Protein AF-A0A0L0FRA4-F1 (afdb_monomer)

Mean predicted aligned error: 8.02 Å

Foldseek 3Di:
DDDDDDDDDDPQAPCVLADPVLLCQFVDPDAWAWDKDKDFAQKWKDQQLFKIKGWHDDPPPPDDDDGRIKIKTFGTGPSTAIDMDGNVCPVVCSLVAHLPCVDCHSCPVPNHPVSVVVFADWDKDKDKFAADDQQFFAKWWAQHSGGIITIHDHRVHITIMIMTGGVRGRIDMDGDPCGRSSVVDDPDDDPPPPPPDDDD

Solvent-accessible surface area (backbone atoms only — not comparable to full-atom values): 11314 Å² total; per-residue (Å²): 133,90,79,83,72,81,77,83,80,67,86,62,45,59,59,78,82,44,52,73,70,54,46,52,38,36,66,39,94,64,84,69,57,77,47,66,41,82,42,40,51,56,23,29,37,28,49,14,56,54,30,40,40,30,37,45,76,60,88,89,57,83,85,60,97,67,81,56,58,37,39,40,30,37,34,36,22,86,74,47,33,75,41,77,50,46,48,91,47,43,65,60,51,44,73,68,22,32,11,27,82,94,36,80,56,16,46,36,56,69,65,26,61,73,45,52,72,74,45,65,59,68,29,74,49,78,45,81,43,71,26,64,32,85,57,32,27,44,31,24,45,35,37,49,73,51,38,35,37,30,39,22,23,34,55,95,40,66,43,34,37,34,42,21,24,47,75,48,54,44,68,47,76,49,73,37,92,55,34,58,57,61,63,73,50,70,83,90,73,77,84,79,76,79,80,75,79,80,78,130

InterPro domains:
  IPR048422 NOA1/YqeH-like, C-terminal domain [PF21516] (72-177)
  IPR052807 Mitochondrial translation and respiration regulator [PTHR46406] (2-191)

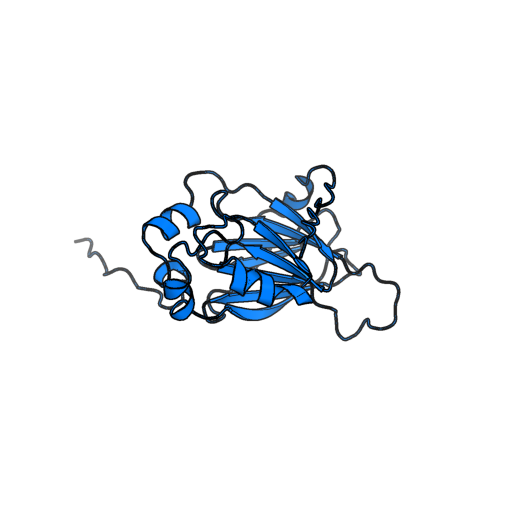Structure (mmCIF, N/CA/C/O backbone):
data_AF-A0A0L0FRA4-F1
#
_entry.id   AF-A0A0L0FRA4-F1
#
loop_
_atom_site.group_PDB
_atom_site.id
_atom_site.type_symbol
_atom_site.label_atom_id
_atom_site.label_alt_id
_atom_site.label_comp_id
_atom_site.label_asym_id
_atom_site.label_entity_id
_atom_site.label_seq_id
_atom_site.pdbx_PDB_ins_code
_atom_site.Cartn_x
_atom_site.Cartn_y
_atom_site.Cartn_z
_atom_site.occupancy
_atom_site.B_iso_or_equiv
_atom_site.auth_seq_id
_atom_site.auth_comp_id
_atom_site.auth_asym_id
_atom_site.auth_atom_id
_atom_site.pdbx_PDB_model_num
ATOM 1 N N . MET A 1 1 ? -31.161 -33.699 3.811 1.00 43.31 1 MET A N 1
ATOM 2 C CA . MET A 1 1 ? -30.991 -32.595 4.777 1.00 43.31 1 MET A CA 1
ATOM 3 C C . MET A 1 1 ? -29.681 -31.911 4.438 1.00 43.31 1 MET A C 1
ATOM 5 O O . MET A 1 1 ? -28.663 -32.591 4.415 1.00 43.31 1 MET A O 1
ATOM 9 N N . ILE A 1 2 ? -29.717 -30.633 4.062 1.00 58.66 2 ILE A N 1
ATOM 10 C CA . ILE A 1 2 ? -28.506 -29.820 3.903 1.00 58.66 2 ILE A CA 1
ATOM 11 C C . ILE A 1 2 ? -28.155 -29.350 5.310 1.00 58.66 2 ILE A C 1
ATOM 13 O O . ILE A 1 2 ? -28.945 -28.645 5.933 1.00 58.66 2 ILE A O 1
ATOM 17 N N . PHE A 1 3 ? -27.032 -29.828 5.834 1.00 52.28 3 PHE A N 1
ATOM 18 C CA . PHE A 1 3 ? -26.511 -29.387 7.118 1.00 52.28 3 PHE A CA 1
ATOM 19 C C . PHE A 1 3 ? -25.642 -28.157 6.877 1.00 52.28 3 PHE A C 1
ATOM 21 O O . PHE A 1 3 ? -24.665 -28.228 6.133 1.00 52.28 3 PHE A O 1
ATOM 28 N N . ASP A 1 4 ? -26.029 -27.039 7.482 1.00 49.62 4 ASP A N 1
ATOM 29 C CA . ASP A 1 4 ? -25.207 -25.837 7.532 1.00 49.62 4 ASP A CA 1
ATOM 30 C C . ASP A 1 4 ? -24.028 -26.104 8.477 1.00 49.62 4 ASP A C 1
ATOM 32 O O . ASP A 1 4 ? -24.214 -26.381 9.665 1.00 49.62 4 ASP A O 1
ATOM 36 N N . THR A 1 5 ? -22.808 -26.116 7.946 1.00 61.91 5 THR A N 1
ATOM 37 C CA . THR A 1 5 ? -21.607 -26.190 8.782 1.00 61.91 5 THR A CA 1
ATOM 38 C C . THR A 1 5 ? -21.359 -24.812 9.387 1.00 61.91 5 THR A C 1
ATOM 40 O O . THR A 1 5 ? -21.255 -23.857 8.613 1.00 61.91 5 THR A O 1
ATOM 43 N N . PRO A 1 6 ? -21.189 -24.685 10.718 1.00 55.78 6 PRO A N 1
ATOM 44 C CA . PRO A 1 6 ? -20.779 -23.427 11.330 1.00 55.78 6 PRO A CA 1
ATOM 45 C C . PRO A 1 6 ? -19.561 -22.869 10.590 1.00 55.78 6 PRO A C 1
ATOM 47 O O . PRO A 1 6 ? -18.572 -23.580 10.393 1.00 55.78 6 PRO A O 1
ATOM 50 N N . GLY A 1 7 ? -19.662 -21.624 10.122 1.00 49.44 7 GLY A N 1
ATOM 51 C CA . GLY A 1 7 ? -18.645 -21.013 9.272 1.00 49.44 7 GLY A CA 1
ATOM 52 C C . GLY A 1 7 ? -17.258 -21.094 9.908 1.00 49.44 7 GLY A C 1
ATOM 53 O O . GLY A 1 7 ? -17.062 -20.684 11.050 1.00 49.44 7 GLY A O 1
ATOM 54 N N . ILE A 1 8 ? -16.284 -21.630 9.168 1.00 57.38 8 ILE A N 1
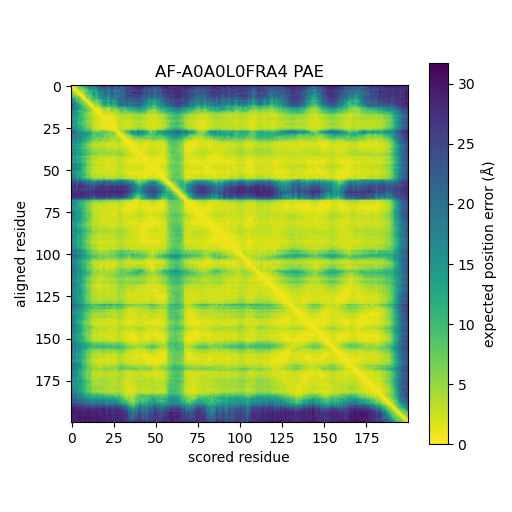ATOM 55 C CA . ILE A 1 8 ? -14.899 -21.738 9.633 1.00 57.38 8 ILE A CA 1
ATOM 56 C C . ILE A 1 8 ? -14.326 -20.325 9.800 1.00 57.38 8 ILE A C 1
ATOM 58 O O . ILE A 1 8 ? -14.055 -19.623 8.823 1.00 57.38 8 ILE A O 1
ATOM 62 N N . PHE A 1 9 ? -14.112 -19.918 11.049 1.00 53.09 9 PHE A N 1
ATOM 63 C CA . PHE A 1 9 ? -13.438 -18.672 11.392 1.00 53.09 9 PHE A CA 1
ATOM 64 C C . PHE A 1 9 ? -11.941 -18.797 11.075 1.00 53.09 9 PHE A C 1
ATOM 66 O O . PHE A 1 9 ? -11.217 -19.539 11.734 1.00 53.09 9 PHE A O 1
ATOM 73 N N . LYS A 1 10 ? -11.448 -18.071 10.064 1.00 56.06 10 LYS A N 1
ATOM 74 C CA . LYS A 1 10 ? -9.999 -17.933 9.844 1.00 56.06 10 LYS A CA 1
ATOM 75 C C . LYS A 1 10 ? -9.451 -16.853 10.768 1.00 56.06 10 LYS A C 1
ATOM 77 O O . LYS A 1 10 ? -9.693 -15.671 10.533 1.00 56.06 10 LYS A O 1
ATOM 82 N N . THR A 1 11 ? -8.699 -17.263 11.782 1.00 53.25 11 THR A N 1
ATOM 83 C CA . THR A 1 11 ? -8.087 -16.395 12.803 1.00 53.25 11 THR A CA 1
ATOM 84 C C . THR A 1 11 ? -7.103 -15.369 12.218 1.00 53.25 11 THR A C 1
ATOM 86 O O . THR A 1 11 ? -6.892 -14.315 12.805 1.00 53.25 11 THR A O 1
ATOM 89 N N . ASP A 1 12 ? -6.570 -15.618 11.016 1.00 55.84 12 ASP A N 1
ATOM 90 C CA . ASP A 1 12 ? -5.558 -14.767 10.366 1.00 55.84 12 ASP A CA 1
ATOM 91 C C . ASP A 1 12 ? -6.127 -13.604 9.535 1.00 55.84 12 ASP A C 1
ATOM 93 O O . ASP A 1 12 ? -5.387 -12.931 8.811 1.00 55.84 12 ASP A O 1
ATOM 97 N N . GLN A 1 13 ? -7.442 -13.370 9.560 1.00 64.62 13 GLN A N 1
ATOM 98 C CA . GLN A 1 13 ? -8.026 -12.272 8.796 1.00 64.62 13 GLN A CA 1
ATOM 99 C C . GLN A 1 13 ? -7.941 -10.952 9.563 1.00 64.62 13 GLN A C 1
ATOM 101 O O . GLN A 1 13 ? -8.499 -10.793 10.645 1.00 64.62 13 GLN A O 1
ATOM 106 N N . LEU A 1 14 ? -7.315 -9.960 8.926 1.00 74.25 14 LEU A N 1
ATOM 107 C CA . LEU A 1 14 ? -7.245 -8.571 9.384 1.00 74.25 14 LEU A CA 1
ATOM 108 C C . LEU A 1 14 ? -8.614 -7.985 9.765 1.00 74.25 14 LEU A C 1
ATOM 110 O O . LEU A 1 14 ? -8.687 -7.115 10.629 1.00 74.25 14 LEU A O 1
ATOM 114 N N . ILE A 1 15 ? -9.679 -8.503 9.148 1.00 76.06 15 ILE A N 1
ATOM 115 C CA . ILE A 1 15 ? -11.073 -8.118 9.368 1.00 76.06 15 ILE A CA 1
ATOM 116 C C . ILE A 1 15 ? -11.502 -8.206 10.839 1.00 76.06 15 ILE A C 1
ATOM 118 O O . ILE A 1 15 ? -12.295 -7.383 11.276 1.00 76.06 15 ILE A O 1
ATOM 122 N N . HIS A 1 16 ? -10.934 -9.133 11.620 1.00 80.81 16 HIS A N 1
ATOM 123 C CA . HIS A 1 16 ? -11.283 -9.312 13.037 1.00 80.81 16 HIS A CA 1
ATOM 124 C C . HIS A 1 16 ? -10.805 -8.163 13.922 1.00 80.81 16 HIS A C 1
ATOM 126 O O . HIS A 1 16 ? -11.331 -7.962 15.010 1.00 80.81 16 HIS A O 1
ATOM 132 N N . ASN A 1 17 ? -9.826 -7.388 13.452 1.00 83.81 17 ASN A N 1
ATOM 133 C CA . ASN A 1 17 ? -9.342 -6.206 14.164 1.00 83.81 17 ASN A CA 1
ATOM 134 C C . ASN A 1 17 ? -10.172 -4.952 13.839 1.00 83.81 17 ASN A C 1
ATOM 136 O O . ASN A 1 17 ? -9.934 -3.890 14.415 1.00 83.81 17 ASN A O 1
ATOM 140 N N . LEU A 1 18 ? -11.112 -5.042 12.892 1.00 88.25 18 LEU A N 1
ATOM 141 C CA . LEU A 1 18 ? -11.873 -3.906 12.383 1.00 88.25 18 LEU A CA 1
ATOM 142 C C . LEU A 1 18 ? -13.274 -3.843 12.990 1.00 88.25 18 LEU A C 1
ATOM 144 O O . LEU A 1 18 ? -13.908 -4.865 13.245 1.00 88.25 18 LEU A O 1
ATOM 148 N N . THR A 1 19 ? -13.788 -2.628 13.196 1.00 90.19 19 THR A N 1
ATOM 149 C CA . THR A 1 19 ? -15.212 -2.462 13.518 1.00 90.19 19 THR A CA 1
ATOM 150 C C . THR A 1 19 ? -16.076 -2.742 12.297 1.00 90.19 19 THR A C 1
ATOM 152 O O . THR A 1 19 ? -15.625 -2.673 11.156 1.00 90.19 19 THR A O 1
ATOM 155 N N . TYR A 1 20 ? -17.366 -2.967 12.526 1.00 88.50 20 TYR A N 1
ATOM 156 C CA . TYR A 1 20 ? -18.341 -3.125 11.452 1.00 88.50 20 TYR A CA 1
ATOM 157 C C . TYR A 1 20 ? -18.329 -1.967 10.432 1.00 88.50 20 TYR A C 1
ATOM 159 O O . TYR A 1 20 ? -18.363 -2.204 9.223 1.00 88.50 20 TYR A O 1
ATOM 167 N N . ASP A 1 21 ? -18.208 -0.720 10.895 1.00 89.00 21 ASP A N 1
ATOM 168 C CA . ASP A 1 21 ? -18.146 0.447 10.008 1.00 89.00 21 ASP A CA 1
ATOM 169 C C . ASP A 1 21 ? -16.830 0.525 9.226 1.00 89.00 21 ASP A C 1
ATOM 171 O O . ASP A 1 21 ? -16.820 0.920 8.060 1.00 89.00 21 ASP A O 1
ATOM 175 N N . GLU A 1 22 ? -15.713 0.112 9.826 1.00 91.19 22 GLU A N 1
ATOM 176 C CA . GLU A 1 22 ? -14.432 0.002 9.123 1.00 91.19 22 GLU A CA 1
ATOM 177 C C . GLU A 1 22 ? -14.476 -1.108 8.066 1.00 91.19 22 GLU A C 1
ATOM 179 O O . GLU A 1 22 ? -14.019 -0.896 6.946 1.00 91.19 22 GLU A O 1
ATOM 184 N N . ILE A 1 23 ? -15.093 -2.253 8.372 1.00 90.25 23 ILE A N 1
ATOM 185 C CA . ILE A 1 23 ? -15.278 -3.364 7.427 1.00 90.25 23 ILE A CA 1
ATOM 186 C C . ILE A 1 23 ? -16.086 -2.912 6.208 1.00 90.25 23 ILE A C 1
ATOM 188 O O . ILE A 1 23 ? -15.700 -3.208 5.077 1.00 90.25 23 ILE A O 1
ATOM 192 N N . LYS A 1 24 ? -17.175 -2.156 6.412 1.00 89.69 24 LYS A N 1
ATOM 193 C CA . LYS A 1 24 ? -17.959 -1.577 5.308 1.00 89.69 24 LYS A CA 1
ATOM 194 C C . LYS A 1 24 ? -17.088 -0.732 4.381 1.00 89.69 24 LYS A C 1
ATOM 196 O O . LYS A 1 24 ? -17.124 -0.931 3.169 1.00 89.69 24 LYS A O 1
ATOM 201 N N . LYS A 1 25 ? -16.270 0.157 4.954 1.00 90.56 25 LYS A N 1
ATOM 202 C CA . LYS A 1 25 ? -15.356 1.019 4.191 1.00 90.56 25 LYS A CA 1
ATOM 203 C C . LYS A 1 25 ? -14.290 0.212 3.465 1.00 90.56 25 LYS A C 1
ATOM 205 O O . LYS A 1 25 ? -13.927 0.544 2.341 1.00 90.56 25 LYS A O 1
ATOM 210 N N . VAL A 1 26 ? -13.777 -0.839 4.097 1.00 90.19 26 VAL A N 1
ATOM 211 C CA . VAL A 1 26 ? -12.678 -1.651 3.572 1.00 90.19 26 VAL A CA 1
ATOM 212 C C . VAL A 1 26 ? -13.121 -2.554 2.422 1.00 90.19 26 VAL A C 1
ATOM 214 O O . VAL A 1 26 ? -12.439 -2.600 1.399 1.00 90.19 26 VAL A O 1
ATOM 217 N N . ASN A 1 27 ? -14.285 -3.193 2.541 1.00 86.25 27 ASN A N 1
ATOM 218 C CA . ASN A 1 27 ? -14.877 -3.965 1.448 1.00 86.25 27 ASN A CA 1
ATOM 219 C C . ASN A 1 27 ? -15.317 -3.050 0.297 1.00 86.25 27 ASN A C 1
ATOM 221 O O . ASN A 1 27 ? -15.182 -3.412 -0.872 1.00 86.25 27 ASN A O 1
ATOM 225 N N . GLY A 1 28 ? -15.783 -1.842 0.632 1.00 76.69 28 GLY A N 1
ATOM 226 C CA . GLY A 1 28 ? -16.320 -0.881 -0.320 1.00 76.69 28 GLY A CA 1
ATOM 227 C C . GLY A 1 28 ? -17.618 -1.366 -0.972 1.00 76.69 28 GLY A C 1
ATOM 228 O O . GLY A 1 28 ? -17.994 -2.534 -0.903 1.00 76.69 28 GLY A O 1
ATOM 229 N N . GLN A 1 29 ? -18.325 -0.448 -1.628 1.00 73.88 29 GLN A N 1
ATOM 230 C CA . GLN A 1 29 ? -19.555 -0.758 -2.380 1.00 73.88 29 GLN A CA 1
ATOM 231 C C . GLN A 1 29 ? -19.381 -0.603 -3.898 1.00 73.88 29 GLN A C 1
ATOM 233 O O . GLN A 1 29 ? -20.320 -0.772 -4.668 1.00 73.88 29 GLN A O 1
ATOM 238 N N . SER A 1 30 ? -18.182 -0.228 -4.345 1.00 77.69 30 SER A N 1
ATOM 239 C CA . SER A 1 30 ? -17.883 0.118 -5.736 1.00 77.69 30 SER A CA 1
ATOM 240 C C . SER A 1 30 ? -16.732 -0.716 -6.280 1.00 77.69 30 SER A C 1
ATOM 242 O O . SER A 1 30 ? -15.865 -1.160 -5.529 1.00 77.69 30 SER A O 1
ATOM 244 N N . ALA A 1 31 ? -16.676 -0.858 -7.605 1.00 81.19 31 ALA A N 1
ATOM 245 C CA . ALA A 1 31 ? -15.558 -1.509 -8.277 1.00 81.19 31 ALA A CA 1
ATOM 246 C C . ALA A 1 31 ? -14.209 -0.882 -7.868 1.00 81.19 31 ALA A C 1
ATOM 248 O O . ALA A 1 31 ? -14.054 0.346 -7.830 1.00 81.19 31 ALA A O 1
ATOM 249 N N . LEU A 1 32 ? -13.221 -1.737 -7.584 1.00 86.12 32 LEU A N 1
ATOM 250 C CA . LEU A 1 32 ? -11.882 -1.305 -7.192 1.00 86.12 32 LEU A CA 1
ATOM 251 C C . LEU A 1 32 ? -11.216 -0.541 -8.337 1.00 86.12 32 LEU A C 1
ATOM 253 O O . LEU A 1 32 ? -11.003 -1.070 -9.428 1.00 86.12 32 LEU A O 1
ATOM 257 N N . ALA A 1 33 ? -10.859 0.713 -8.074 1.00 87.12 33 ALA A N 1
ATOM 258 C CA . ALA A 1 33 ? -10.136 1.529 -9.034 1.00 87.12 33 ALA A CA 1
ATOM 259 C C . ALA A 1 33 ? -8.624 1.427 -8.783 1.00 87.12 33 ALA A C 1
ATOM 261 O O . ALA A 1 33 ? -8.192 1.722 -7.664 1.00 87.12 33 ALA A O 1
ATOM 262 N N . PRO A 1 34 ? -7.819 1.052 -9.795 1.00 93.81 34 PRO A N 1
ATOM 263 C CA . PRO A 1 34 ? -6.370 0.998 -9.653 1.00 93.81 34 PRO A CA 1
ATOM 264 C C . PRO A 1 34 ? -5.812 2.393 -9.371 1.00 93.81 34 PRO A C 1
ATOM 266 O O . PRO A 1 34 ? -6.110 3.351 -10.087 1.00 93.81 34 PRO A O 1
ATOM 269 N N . ARG A 1 35 ? -4.981 2.509 -8.333 1.00 95.12 35 ARG A N 1
ATOM 270 C CA . ARG A 1 35 ? -4.267 3.745 -7.987 1.00 95.12 35 ARG A CA 1
ATOM 271 C C . ARG A 1 35 ? -2.768 3.504 -8.099 1.00 95.12 35 ARG A C 1
ATOM 273 O O . ARG A 1 35 ? -2.187 2.827 -7.255 1.00 95.12 35 ARG A O 1
ATOM 280 N N . THR A 1 36 ? -2.157 4.032 -9.155 1.00 96.69 36 THR A N 1
ATOM 281 C CA . THR A 1 36 ? -0.741 3.802 -9.473 1.00 96.69 36 THR A CA 1
ATOM 282 C C . THR A 1 36 ? 0.155 4.920 -8.950 1.00 96.69 36 THR A C 1
ATOM 284 O O . THR A 1 36 ? -0.071 6.098 -9.227 1.00 96.69 36 THR A O 1
ATOM 287 N N . PHE A 1 37 ? 1.225 4.538 -8.256 1.00 95.88 37 PHE A N 1
ATOM 288 C CA . PHE A 1 37 ? 2.235 5.432 -7.703 1.00 95.88 37 PHE A CA 1
ATOM 289 C C . PHE A 1 37 ? 3.615 5.013 -8.194 1.00 95.88 37 PHE A C 1
ATOM 291 O O . PHE A 1 37 ? 3.958 3.836 -8.143 1.00 95.88 37 PHE A O 1
ATOM 298 N N . LEU A 1 38 ? 4.430 5.972 -8.634 1.00 93.94 38 LEU A N 1
ATOM 299 C CA . LEU A 1 38 ? 5.853 5.730 -8.857 1.00 93.94 38 LEU A CA 1
ATOM 300 C C . LEU A 1 38 ? 6.594 5.960 -7.541 1.00 93.94 38 LEU A C 1
ATOM 302 O O . LEU A 1 38 ? 6.761 7.112 -7.131 1.00 93.94 38 LEU A O 1
ATOM 306 N N . LEU A 1 39 ? 7.039 4.885 -6.902 1.00 92.62 39 LEU A N 1
ATOM 307 C CA . LEU A 1 39 ? 7.820 4.966 -5.674 1.00 92.62 39 LEU A CA 1
ATOM 308 C C . LEU A 1 39 ? 9.298 4.987 -5.986 1.00 92.62 39 LEU A C 1
ATOM 310 O O . LEU A 1 39 ? 9.746 4.313 -6.908 1.00 92.62 39 LEU A O 1
ATOM 314 N N . LYS A 1 40 ? 10.050 5.732 -5.180 1.00 91.31 40 LYS A N 1
ATOM 315 C CA . LYS A 1 40 ? 11.504 5.620 -5.109 1.00 91.31 40 LYS A CA 1
ATOM 316 C C . LYS A 1 40 ? 11.903 4.812 -3.879 1.00 91.31 40 LYS A C 1
ATOM 318 O O . LYS A 1 40 ? 11.160 4.764 -2.902 1.00 91.31 40 LYS A O 1
ATOM 323 N N . THR A 1 41 ? 13.085 4.210 -3.896 1.00 89.50 41 THR A N 1
ATOM 324 C CA . THR A 1 41 ? 13.644 3.575 -2.705 1.00 89.50 41 THR A CA 1
ATOM 325 C C . THR A 1 41 ? 13.736 4.577 -1.561 1.00 89.50 41 THR A C 1
ATOM 327 O O . THR A 1 41 ? 14.137 5.724 -1.765 1.00 89.50 41 THR A O 1
ATOM 330 N N . GLY A 1 42 ? 13.363 4.129 -0.362 1.00 87.56 42 GLY A N 1
ATOM 331 C CA . GLY A 1 42 ? 13.251 4.996 0.810 1.00 87.56 42 GLY A CA 1
ATOM 332 C C . GLY A 1 42 ? 11.955 5.806 0.845 1.00 87.56 42 GLY A C 1
ATOM 333 O O . GLY A 1 42 ? 11.853 6.729 1.648 1.00 87.56 42 GLY A O 1
ATOM 334 N N . GLN A 1 43 ? 10.977 5.476 -0.003 1.00 93.25 43 GLN A N 1
ATOM 335 C CA . GLN A 1 43 ? 9.602 5.961 0.094 1.00 93.25 43 GLN A CA 1
ATOM 336 C C . GLN A 1 43 ? 8.643 4.821 0.422 1.00 93.25 43 GLN A C 1
ATOM 338 O O . GLN A 1 43 ? 8.910 3.644 0.145 1.00 93.25 43 GLN A O 1
ATOM 343 N N . CYS A 1 44 ? 7.497 5.193 0.982 1.00 96.56 44 CYS A N 1
ATOM 344 C CA . CYS A 1 44 ? 6.434 4.276 1.335 1.00 96.56 44 CYS A CA 1
ATOM 345 C C . CYS A 1 44 ? 5.051 4.806 0.952 1.00 96.56 44 CYS A C 1
ATOM 347 O O . CYS A 1 44 ? 4.842 6.008 0.777 1.00 96.56 44 CYS A O 1
ATOM 349 N N . LEU A 1 45 ? 4.108 3.877 0.827 1.00 98.06 45 LEU A N 1
ATOM 350 C CA . LEU A 1 45 ? 2.679 4.131 0.772 1.00 98.06 45 LEU A CA 1
ATOM 351 C C . LEU A 1 45 ? 2.037 3.575 2.030 1.00 98.06 45 LEU A C 1
ATOM 353 O O . LEU A 1 45 ? 2.221 2.406 2.354 1.00 98.06 45 LEU A O 1
ATOM 357 N N . PHE A 1 46 ? 1.222 4.383 2.679 1.00 98.19 46 PHE A N 1
ATOM 358 C CA . PHE A 1 46 ? 0.229 3.905 3.619 1.00 98.19 46 PHE A CA 1
ATOM 359 C C . PHE A 1 46 ? -1.092 3.658 2.895 1.00 98.19 46 PHE A C 1
ATOM 361 O O . PHE A 1 46 ? -1.508 4.491 2.090 1.00 98.19 46 PHE A O 1
ATOM 368 N N . VAL A 1 47 ? -1.745 2.534 3.182 1.00 97.12 47 VAL A N 1
ATOM 369 C CA . VAL A 1 47 ? -3.119 2.217 2.770 1.00 97.12 47 VAL A CA 1
ATOM 370 C C . VAL A 1 47 ? -3.974 2.287 4.031 1.00 97.12 47 VAL A C 1
ATOM 372 O O . VAL A 1 47 ? -4.053 1.328 4.800 1.00 97.12 47 VAL A O 1
ATOM 375 N N . GLY A 1 48 ? -4.511 3.478 4.306 1.00 95.31 48 GLY A N 1
ATOM 376 C CA . GLY A 1 48 ? -4.954 3.852 5.646 1.00 95.31 48 GLY A CA 1
ATOM 377 C C . GLY A 1 48 ? -3.835 3.648 6.677 1.00 95.31 48 GLY A C 1
ATOM 378 O O . GLY A 1 48 ? -2.654 3.604 6.346 1.00 95.31 48 GLY A O 1
ATOM 379 N N . GLY A 1 49 ? -4.205 3.457 7.933 1.00 95.12 49 GLY A N 1
ATOM 380 C CA . GLY A 1 49 ? -3.356 2.860 8.961 1.00 95.12 49 GLY A CA 1
ATOM 381 C C . GLY A 1 49 ? -3.297 1.324 8.904 1.00 95.12 49 GLY A C 1
ATOM 382 O O . GLY A 1 49 ? -2.753 0.715 9.815 1.00 95.12 49 GLY A O 1
ATOM 383 N N . LEU A 1 50 ? -3.850 0.678 7.868 1.00 95.25 50 LEU A N 1
ATOM 384 C CA . LEU A 1 50 ? -3.951 -0.787 7.792 1.00 95.25 50 LEU A CA 1
ATOM 385 C C . LEU A 1 50 ? -2.744 -1.461 7.148 1.00 95.25 50 LEU A C 1
ATOM 387 O O . LEU A 1 50 ? -2.463 -2.620 7.438 1.00 95.25 50 LEU A O 1
ATOM 391 N N . ALA A 1 51 ? -2.044 -0.776 6.248 1.00 97.06 51 ALA A N 1
ATOM 392 C CA . ALA A 1 51 ? -0.844 -1.326 5.640 1.00 97.06 51 ALA A CA 1
ATOM 393 C C . ALA A 1 51 ? 0.172 -0.246 5.289 1.00 97.06 51 ALA A C 1
ATOM 395 O O . ALA A 1 51 ? -0.188 0.870 4.915 1.00 97.06 51 ALA A O 1
ATOM 396 N N . LYS A 1 52 ? 1.452 -0.614 5.352 1.00 98.06 52 LYS A N 1
ATOM 397 C CA . LYS A 1 52 ? 2.579 0.179 4.857 1.00 98.06 52 LYS A CA 1
ATOM 398 C C . LYS A 1 52 ? 3.324 -0.621 3.792 1.00 98.06 52 LYS A C 1
ATOM 400 O O . LYS A 1 52 ? 3.767 -1.731 4.060 1.00 98.06 52 LYS A O 1
ATOM 405 N N . ILE A 1 53 ? 3.479 -0.059 2.600 1.00 98.25 53 ILE A N 1
ATOM 406 C CA . ILE A 1 53 ? 4.178 -0.672 1.467 1.00 98.25 53 ILE A CA 1
ATOM 407 C C . ILE A 1 53 ? 5.416 0.164 1.161 1.00 98.25 53 ILE A C 1
ATOM 409 O O . ILE A 1 53 ? 5.319 1.367 0.942 1.00 98.25 53 ILE A O 1
ATOM 413 N N . GLU A 1 54 ? 6.587 -0.455 1.141 1.00 95.38 54 GLU A N 1
ATOM 414 C CA . GLU A 1 54 ? 7.883 0.214 1.065 1.00 95.38 54 GLU A CA 1
ATOM 415 C C . GLU A 1 54 ? 8.705 -0.344 -0.085 1.00 95.38 54 GLU A C 1
ATOM 417 O O . GLU A 1 54 ? 8.849 -1.559 -0.213 1.00 95.38 54 GLU A O 1
ATOM 422 N N . LEU A 1 55 ? 9.309 0.539 -0.882 1.00 93.00 55 LEU A N 1
ATOM 423 C CA . LEU A 1 55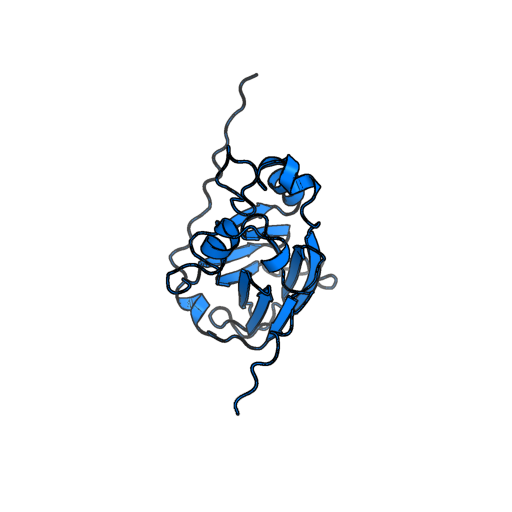 ? 10.336 0.123 -1.831 1.00 93.00 55 LEU A CA 1
ATOM 424 C C . LEU A 1 55 ? 11.696 0.149 -1.126 1.00 93.00 55 LEU A C 1
ATOM 426 O O . LEU A 1 55 ? 12.218 1.212 -0.775 1.00 93.00 55 LEU A O 1
ATOM 430 N N . LEU A 1 56 ? 12.264 -1.031 -0.895 1.00 89.75 56 LEU A N 1
ATOM 431 C CA . LEU A 1 56 ? 13.521 -1.207 -0.176 1.00 89.75 56 LEU A CA 1
ATOM 432 C C . LEU A 1 56 ? 14.713 -1.177 -1.137 1.00 89.75 56 LEU A C 1
ATOM 434 O O . LEU A 1 56 ? 14.603 -1.522 -2.313 1.00 89.75 56 LEU A O 1
ATOM 438 N N . GLN A 1 57 ? 15.873 -0.768 -0.625 1.00 72.44 57 GLN A N 1
ATOM 439 C CA . GLN A 1 57 ? 17.126 -0.831 -1.373 1.00 72.44 57 GLN A CA 1
ATOM 440 C C . GLN A 1 57 ? 17.548 -2.306 -1.508 1.00 72.44 57 GLN A C 1
ATOM 442 O O . GLN A 1 57 ? 17.638 -2.995 -0.487 1.00 72.44 57 GLN A O 1
ATOM 447 N N . PRO A 1 58 ? 17.833 -2.814 -2.719 1.00 62.22 58 PRO A N 1
ATOM 448 C CA . PRO A 1 58 ? 18.451 -4.126 -2.873 1.00 62.22 58 PRO A CA 1
ATOM 449 C C . PRO A 1 58 ? 19.865 -4.106 -2.278 1.00 62.22 58 PRO A C 1
ATOM 451 O O . PRO A 1 58 ? 20.656 -3.221 -2.604 1.00 62.22 58 PRO A O 1
ATOM 454 N N . ALA A 1 59 ? 20.196 -5.085 -1.432 1.00 54.03 59 ALA A N 1
ATOM 455 C CA . ALA A 1 59 ? 21.479 -5.139 -0.722 1.00 54.03 59 ALA A CA 1
ATOM 456 C C . ALA A 1 59 ? 22.710 -5.259 -1.651 1.00 54.03 59 ALA A C 1
ATOM 458 O O . ALA A 1 59 ? 23.799 -4.848 -1.271 1.00 54.03 59 ALA A O 1
ATOM 459 N N . LEU A 1 60 ? 22.538 -5.778 -2.874 1.00 50.34 60 LEU A N 1
ATOM 460 C CA . LEU A 1 60 ? 23.630 -6.105 -3.807 1.00 50.34 60 LEU A CA 1
ATOM 461 C C . LEU A 1 60 ? 23.940 -5.016 -4.856 1.00 50.34 60 LEU A C 1
ATOM 463 O O . LEU A 1 60 ? 24.846 -5.187 -5.662 1.00 50.34 60 LEU A O 1
ATOM 467 N N . LEU A 1 61 ? 23.216 -3.890 -4.867 1.00 51.62 61 LEU A N 1
ATOM 468 C CA . LEU A 1 61 ? 23.332 -2.834 -5.894 1.00 51.62 61 LEU A CA 1
ATOM 469 C C . LEU A 1 61 ? 23.690 -1.467 -5.287 1.00 51.62 61 LEU A C 1
ATOM 471 O O . LEU A 1 61 ? 23.211 -0.421 -5.726 1.00 51.62 61 LEU A O 1
ATOM 475 N N . ALA A 1 62 ? 24.532 -1.462 -4.251 1.00 50.88 62 ALA A N 1
ATOM 476 C CA . ALA A 1 62 ? 24.963 -0.236 -3.576 1.00 50.88 62 ALA A CA 1
ATOM 477 C C . ALA A 1 62 ? 25.837 0.686 -4.455 1.00 50.88 62 ALA A C 1
ATOM 479 O O . ALA A 1 62 ? 25.955 1.868 -4.139 1.00 50.88 62 ALA A O 1
ATOM 480 N N . SER A 1 63 ? 26.410 0.178 -5.557 1.00 50.41 63 SER A N 1
ATOM 481 C CA . SER A 1 63 ? 27.484 0.864 -6.298 1.00 50.41 63 SER A CA 1
ATOM 482 C C . SER A 1 63 ? 27.225 1.126 -7.791 1.00 50.41 63 SER A C 1
ATOM 484 O O . SER A 1 63 ? 28.131 1.553 -8.500 1.00 50.41 63 SER A O 1
ATOM 486 N N . SER A 1 64 ? 26.015 0.911 -8.319 1.00 49.56 64 SER A N 1
ATOM 487 C CA . SER A 1 64 ? 25.746 1.158 -9.745 1.00 49.56 64 SER A CA 1
ATOM 488 C C . SER A 1 64 ? 24.486 1.992 -9.988 1.00 49.56 64 SER A C 1
ATOM 490 O O . SER A 1 64 ? 23.534 1.995 -9.211 1.00 49.56 64 SER A O 1
ATOM 492 N N . LYS A 1 65 ? 24.542 2.762 -11.078 1.00 49.69 65 LYS A N 1
ATOM 493 C CA . LYS A 1 65 ? 23.622 3.781 -11.622 1.00 49.69 65 LYS A CA 1
ATOM 494 C C . LYS A 1 65 ? 22.161 3.320 -11.879 1.00 49.69 65 LYS A C 1
ATOM 496 O O . LYS A 1 65 ? 21.568 3.707 -12.879 1.00 49.69 65 LYS A O 1
ATOM 501 N N . ALA A 1 66 ? 21.537 2.519 -11.019 1.00 48.50 66 ALA A N 1
ATOM 502 C CA . ALA A 1 66 ? 20.166 2.053 -11.234 1.00 48.50 66 ALA A CA 1
ATOM 503 C C . ALA A 1 66 ? 19.119 3.086 -10.754 1.00 48.50 66 ALA A C 1
ATOM 505 O O . ALA A 1 66 ? 19.182 3.531 -9.599 1.00 48.50 66 ALA A O 1
ATOM 506 N N . PRO A 1 67 ? 18.122 3.468 -11.579 1.00 52.34 67 PRO A N 1
ATOM 507 C CA . PRO A 1 67 ? 16.962 4.201 -11.093 1.00 52.34 67 PRO A CA 1
ATOM 508 C C . PRO A 1 67 ? 16.177 3.325 -10.110 1.00 52.34 67 PRO A C 1
ATOM 510 O O . PRO A 1 67 ? 15.665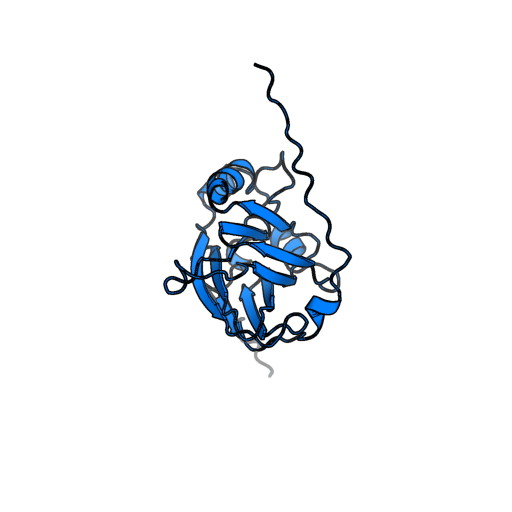 2.260 -10.431 1.00 52.34 67 PRO A O 1
ATOM 513 N N . ARG A 1 68 ? 16.119 3.808 -8.872 1.00 75.25 68 ARG A N 1
ATOM 514 C CA . ARG A 1 68 ? 15.614 3.132 -7.674 1.00 75.25 68 ARG A CA 1
ATOM 515 C C . ARG A 1 68 ? 14.090 3.175 -7.571 1.00 75.25 68 ARG A C 1
ATOM 517 O O . ARG A 1 68 ? 13.577 3.605 -6.542 1.00 75.25 68 ARG A O 1
ATOM 524 N N . THR A 1 69 ? 13.363 2.888 -8.648 1.00 87.81 69 THR A N 1
ATOM 525 C CA . THR A 1 69 ? 11.920 3.160 -8.702 1.00 87.81 69 THR A CA 1
ATOM 526 C C . THR A 1 69 ? 11.095 1.991 -9.189 1.00 87.81 69 THR A C 1
ATOM 528 O O . THR A 1 69 ? 11.525 1.301 -10.095 1.00 87.81 69 THR A O 1
ATOM 531 N N . ALA A 1 70 ? 9.888 1.831 -8.660 1.00 92.56 70 ALA A N 1
ATOM 532 C CA . ALA A 1 70 ? 8.909 0.858 -9.136 1.00 92.56 70 ALA A CA 1
ATOM 533 C C . ALA A 1 70 ? 7.530 1.516 -9.197 1.00 92.56 70 ALA A C 1
ATOM 535 O O . ALA A 1 70 ? 7.232 2.412 -8.396 1.00 92.56 70 ALA A O 1
ATOM 536 N N . TYR A 1 71 ? 6.681 1.078 -10.127 1.00 95.69 71 TYR A N 1
ATOM 537 C CA . TYR A 1 71 ? 5.269 1.434 -10.059 1.00 95.69 71 TYR A CA 1
ATOM 538 C C . TYR A 1 71 ? 4.548 0.451 -9.146 1.00 95.69 71 TYR A C 1
ATOM 540 O O . TYR A 1 71 ? 4.614 -0.764 -9.333 1.00 95.69 71 TYR A O 1
ATOM 548 N N . LEU A 1 72 ? 3.833 0.999 -8.173 1.00 97.31 72 LEU A N 1
ATOM 549 C CA . LEU A 1 72 ? 2.930 0.262 -7.309 1.00 97.31 72 LEU A CA 1
ATOM 550 C C . LEU A 1 72 ? 1.503 0.655 -7.659 1.00 97.31 72 LEU A C 1
ATOM 552 O O . LEU A 1 72 ? 1.118 1.812 -7.483 1.00 97.31 72 LEU A O 1
ATOM 556 N N . THR A 1 73 ? 0.723 -0.299 -8.154 1.00 97.94 73 THR A N 1
ATOM 557 C CA . THR A 1 73 ? -0.705 -0.107 -8.415 1.00 97.94 73 THR A CA 1
ATOM 558 C C . THR A 1 73 ? -1.493 -0.737 -7.283 1.00 97.94 73 THR A C 1
ATOM 560 O O . THR A 1 73 ? -1.554 -1.956 -7.163 1.00 97.94 73 THR A O 1
ATOM 563 N N . VAL A 1 74 ? -2.069 0.100 -6.425 1.00 97.75 74 VAL A N 1
ATOM 564 C CA . VAL A 1 74 ? -2.835 -0.347 -5.262 1.00 97.75 74 VAL A CA 1
ATOM 565 C C . VAL A 1 74 ? -4.297 -0.533 -5.652 1.00 97.75 74 VAL A C 1
ATOM 567 O O . VAL A 1 74 ? -4.939 0.384 -6.174 1.00 97.75 74 VAL A O 1
ATOM 570 N N . PHE A 1 75 ? -4.818 -1.712 -5.338 1.00 96.44 75 PHE A N 1
ATOM 571 C CA . PHE A 1 75 ? -6.220 -2.085 -5.432 1.00 96.44 75 PHE A CA 1
ATOM 572 C C . PHE A 1 75 ? -6.758 -2.263 -4.021 1.00 96.44 75 PHE A C 1
ATOM 574 O O . PHE A 1 75 ? -6.504 -3.267 -3.366 1.00 96.44 75 PHE A O 1
ATOM 581 N N . ALA A 1 76 ? -7.475 -1.255 -3.551 1.00 95.12 76 ALA A N 1
ATOM 582 C CA . ALA A 1 76 ? -8.146 -1.229 -2.258 1.00 95.12 76 ALA A CA 1
ATOM 583 C C . ALA A 1 76 ? -9.366 -0.315 -2.384 1.00 95.12 76 ALA A C 1
ATOM 585 O O . ALA A 1 76 ? -9.399 0.518 -3.306 1.00 95.12 76 ALA A O 1
ATOM 586 N N . SER A 1 77 ? -10.336 -0.443 -1.476 1.00 94.44 77 SER A N 1
ATOM 587 C CA . SER A 1 77 ? -11.534 0.401 -1.481 1.00 94.44 77 SER A CA 1
ATOM 588 C C . SER A 1 77 ? -11.181 1.888 -1.606 1.00 94.44 77 SER A C 1
ATOM 590 O O . SER A 1 77 ? -10.190 2.374 -1.046 1.00 94.44 77 SER A O 1
ATOM 592 N N . ARG A 1 78 ? -11.997 2.623 -2.370 1.00 92.69 78 ARG A N 1
ATOM 593 C CA . ARG A 1 78 ? -11.843 4.075 -2.561 1.00 92.69 78 ARG A CA 1
ATOM 594 C C . ARG A 1 78 ? -12.035 4.854 -1.262 1.00 92.69 78 ARG A C 1
ATOM 596 O O . ARG A 1 78 ? -11.544 5.972 -1.164 1.00 92.69 78 ARG A O 1
ATOM 603 N N . GLU A 1 79 ? -12.706 4.253 -0.287 1.00 92.38 79 GLU A N 1
ATOM 604 C CA . GLU A 1 79 ? -12.914 4.827 1.039 1.00 92.38 79 GLU A CA 1
ATOM 605 C C . GLU A 1 79 ? -11.670 4.715 1.928 1.00 92.38 79 GLU A C 1
ATOM 607 O O . GLU A 1 79 ? -11.612 5.362 2.967 1.00 92.38 79 GLU A O 1
ATOM 612 N N . ILE A 1 80 ? -10.653 3.941 1.527 1.00 93.62 80 ILE A N 1
ATOM 613 C CA . ILE A 1 80 ? -9.350 3.912 2.197 1.00 93.62 80 ILE A CA 1
ATOM 614 C C . ILE A 1 80 ? -8.401 4.871 1.481 1.00 93.62 80 ILE A C 1
ATOM 616 O O . ILE A 1 80 ? -8.111 4.712 0.286 1.00 93.62 80 ILE A O 1
ATOM 620 N N . ASN A 1 81 ? -7.870 5.844 2.217 1.00 94.44 81 ASN A N 1
ATOM 621 C CA . ASN A 1 81 ? -6.920 6.802 1.671 1.00 94.44 81 ASN A CA 1
ATOM 622 C C . ASN A 1 81 ? -5.538 6.179 1.490 1.00 94.44 81 ASN A C 1
ATOM 624 O O . ASN A 1 81 ? -5.090 5.363 2.293 1.00 94.44 81 ASN A O 1
ATOM 628 N N . ILE A 1 82 ? -4.855 6.582 0.416 1.00 96.38 82 ILE A N 1
ATOM 629 C CA . ILE A 1 82 ? -3.466 6.196 0.174 1.00 96.38 82 ILE A CA 1
ATOM 630 C C . ILE A 1 82 ? -2.588 7.422 0.357 1.00 96.38 82 ILE A C 1
ATOM 632 O O . ILE A 1 82 ? -2.783 8.434 -0.321 1.00 96.38 82 ILE A O 1
ATOM 636 N N . HIS A 1 83 ? -1.611 7.320 1.250 1.00 96.50 83 HIS A N 1
ATOM 637 C CA . HIS A 1 83 ? -0.700 8.411 1.562 1.00 96.50 83 HIS A CA 1
ATOM 638 C C . HIS A 1 83 ? 0.745 8.015 1.269 1.00 96.50 83 HIS A C 1
ATOM 640 O O . HIS A 1 83 ? 1.254 7.047 1.825 1.00 96.50 83 HIS A O 1
ATOM 646 N N . ALA A 1 84 ? 1.412 8.779 0.406 1.00 95.75 84 ALA A N 1
ATOM 647 C CA . ALA A 1 84 ? 2.826 8.592 0.109 1.00 95.75 84 ALA A CA 1
ATOM 648 C C . ALA A 1 84 ? 3.689 9.482 1.010 1.00 95.75 84 ALA A C 1
ATOM 650 O O . ALA A 1 84 ? 3.452 10.689 1.083 1.00 95.75 84 ALA A O 1
ATOM 651 N N . THR A 1 85 ? 4.718 8.908 1.629 1.00 95.38 85 THR A N 1
ATOM 652 C CA . THR A 1 85 ? 5.712 9.647 2.419 1.00 95.38 85 THR A CA 1
ATOM 653 C C . THR A 1 85 ? 7.099 9.016 2.280 1.00 95.38 85 THR A C 1
ATOM 655 O O . THR A 1 85 ? 7.262 7.952 1.681 1.00 95.38 85 THR A O 1
ATOM 658 N N . ASP A 1 86 ? 8.119 9.690 2.797 1.00 94.56 86 ASP A N 1
ATOM 659 C CA . ASP A 1 86 ? 9.465 9.130 2.878 1.00 94.56 86 ASP A CA 1
ATOM 660 C C . ASP A 1 86 ? 9.522 8.131 4.043 1.00 94.56 86 ASP A C 1
ATOM 662 O O . ASP A 1 86 ? 9.001 8.403 5.125 1.00 94.56 86 ASP A O 1
ATOM 666 N N . SER A 1 87 ? 10.182 6.987 3.856 1.00 92.25 87 SER A N 1
ATOM 667 C CA . SER A 1 87 ? 10.231 5.911 4.856 1.00 92.25 87 SER A CA 1
ATOM 668 C C . SER A 1 87 ? 10.840 6.371 6.183 1.00 92.25 87 SER A C 1
ATOM 670 O O . SER A 1 87 ? 10.435 5.885 7.231 1.00 92.25 87 SER A O 1
ATOM 672 N N . VAL A 1 88 ? 11.750 7.352 6.155 1.00 93.38 88 VAL A N 1
ATOM 673 C CA . VAL A 1 88 ? 12.339 7.969 7.361 1.00 93.38 88 VAL A CA 1
ATOM 674 C C . VAL A 1 88 ? 11.329 8.757 8.202 1.00 93.38 88 VAL A C 1
ATOM 676 O O . VAL A 1 88 ? 11.554 8.951 9.388 1.00 93.38 88 VAL A O 1
ATOM 679 N N . ARG A 1 89 ? 10.216 9.205 7.604 1.00 95.75 89 ARG A N 1
ATOM 680 C CA . ARG A 1 89 ? 9.106 9.890 8.290 1.00 95.75 89 ARG A CA 1
ATOM 681 C C . ARG A 1 89 ? 7.913 8.971 8.538 1.00 95.75 89 ARG A C 1
ATOM 683 O O . ARG A 1 89 ? 6.893 9.431 9.038 1.00 95.75 89 ARG A O 1
ATOM 690 N N . ALA A 1 90 ? 7.987 7.701 8.138 1.00 95.88 90 ALA A N 1
ATOM 691 C CA . ALA A 1 90 ? 6.827 6.817 8.160 1.00 95.88 90 ALA A CA 1
ATOM 692 C C . ALA A 1 90 ? 6.272 6.638 9.578 1.00 95.88 90 ALA A C 1
ATOM 694 O O . ALA A 1 90 ? 5.060 6.699 9.758 1.00 95.88 90 ALA A O 1
ATOM 695 N N . ASP A 1 91 ? 7.149 6.475 10.567 1.00 95.69 91 ASP A N 1
ATOM 696 C CA . ASP A 1 91 ? 6.741 6.246 11.954 1.00 95.69 91 ASP A CA 1
ATOM 697 C C . ASP A 1 91 ? 6.116 7.510 12.571 1.00 95.69 91 ASP A C 1
ATOM 699 O O . ASP A 1 91 ? 5.075 7.425 13.219 1.00 95.69 91 ASP A O 1
ATOM 703 N N . GLU A 1 92 ? 6.669 8.694 12.273 1.00 96.19 92 GLU A N 1
ATOM 704 C CA . GLU A 1 92 ? 6.092 9.993 12.661 1.00 96.19 92 GLU A CA 1
ATOM 705 C C . GLU A 1 92 ? 4.702 10.198 12.037 1.00 96.19 92 GLU A C 1
ATOM 707 O O . GLU A 1 92 ? 3.741 10.546 12.725 1.00 96.19 92 GLU A O 1
ATOM 712 N N . VAL A 1 93 ? 4.577 9.949 10.728 1.00 96.31 93 VAL A N 1
ATOM 713 C CA . VAL A 1 93 ? 3.307 10.064 9.998 1.00 96.31 93 VAL A CA 1
ATOM 714 C C . VAL A 1 93 ? 2.271 9.102 10.570 1.00 96.31 93 VAL A C 1
ATOM 716 O O . VAL A 1 93 ? 1.124 9.500 10.765 1.00 96.31 93 VAL A O 1
ATOM 719 N N . TYR A 1 94 ? 2.660 7.862 10.868 1.00 95.56 94 TYR A N 1
ATOM 720 C CA . TYR A 1 94 ? 1.754 6.873 11.439 1.00 95.56 94 TYR A CA 1
ATOM 721 C C . TYR A 1 94 ? 1.272 7.289 12.829 1.00 95.56 94 TYR A C 1
ATOM 723 O O . TYR A 1 94 ? 0.066 7.362 13.045 1.00 95.56 94 TYR A O 1
ATOM 731 N N . ALA A 1 95 ? 2.188 7.655 13.729 1.00 93.12 95 ALA A N 1
ATOM 732 C CA . ALA A 1 95 ? 1.853 8.088 15.085 1.00 93.12 95 ALA A CA 1
ATOM 733 C C . ALA A 1 95 ? 0.926 9.314 15.107 1.00 93.12 95 ALA A C 1
ATOM 735 O O . ALA A 1 95 ? 0.031 9.408 15.941 1.00 93.12 95 ALA A O 1
ATOM 736 N N . LYS A 1 96 ? 1.114 10.253 14.173 1.00 93.19 96 LYS A N 1
ATOM 737 C CA . LYS A 1 96 ? 0.320 11.485 14.110 1.00 93.19 96 LYS A CA 1
ATOM 738 C C . LYS A 1 96 ? -1.064 11.297 13.486 1.00 93.19 96 LYS A C 1
ATOM 740 O O . LYS A 1 96 ? -2.001 12.014 13.852 1.00 93.19 96 LYS A O 1
ATOM 745 N N . HIS A 1 97 ? -1.180 10.411 12.498 1.00 94.31 97 HIS A N 1
ATOM 746 C CA . HIS A 1 97 ? -2.341 10.370 11.608 1.00 94.31 97 HIS A CA 1
ATOM 747 C C . HIS A 1 97 ? -3.178 9.097 11.695 1.00 94.31 97 HIS A C 1
ATOM 749 O O . HIS A 1 97 ? -4.357 9.159 11.350 1.00 94.31 97 HIS A O 1
ATOM 755 N N . ALA A 1 98 ? -2.617 7.960 12.114 1.00 92.81 98 ALA A N 1
ATOM 756 C CA . ALA A 1 98 ? -3.379 6.718 12.223 1.00 92.81 98 ALA A CA 1
ATOM 757 C C . ALA A 1 98 ? -4.439 6.851 13.321 1.00 92.81 98 ALA A C 1
ATOM 759 O O . ALA A 1 98 ? -4.136 7.285 14.430 1.00 92.81 98 ALA A O 1
ATOM 760 N N . GLY A 1 99 ? -5.695 6.539 13.000 1.00 85.38 99 GLY A N 1
ATOM 761 C CA . GLY A 1 99 ? -6.806 6.642 13.949 1.00 85.38 99 GLY A CA 1
ATOM 762 C C . GLY A 1 99 ? -7.231 8.065 14.309 1.00 85.38 99 GLY A C 1
ATOM 763 O O . GLY A 1 99 ? -8.307 8.225 14.873 1.00 85.38 99 GLY A O 1
ATOM 764 N N . ASN A 1 100 ? -6.450 9.100 13.981 1.00 86.25 100 ASN A N 1
ATOM 765 C CA . ASN A 1 100 ? -6.707 10.468 14.421 1.00 86.25 100 ASN A CA 1
ATOM 766 C C . ASN A 1 100 ? -7.953 11.058 13.724 1.00 86.25 100 ASN A C 1
ATOM 768 O O . ASN A 1 100 ? -7.874 11.373 12.535 1.00 86.25 100 ASN A O 1
ATOM 772 N N . PRO A 1 101 ? -9.073 11.296 14.437 1.00 79.69 101 PRO A N 1
ATOM 773 C CA . PRO A 1 101 ? -10.312 11.787 13.830 1.00 79.69 101 PRO A CA 1
ATOM 774 C C . PRO A 1 101 ? -10.182 13.216 13.283 1.00 79.69 101 PRO A C 1
ATOM 776 O O . PRO A 1 101 ? -10.921 13.602 12.381 1.00 79.69 101 PRO A O 1
ATOM 779 N N . GLY A 1 102 ? -9.213 13.994 13.781 1.00 81.31 102 GLY A N 1
ATOM 780 C CA . GLY A 1 102 ? -8.897 15.329 13.276 1.00 81.31 102 GLY A CA 1
ATOM 781 C C . GLY A 1 102 ? -8.158 15.321 11.936 1.00 81.31 102 GLY A C 1
ATOM 782 O O . GLY A 1 102 ? -7.971 16.378 11.333 1.00 81.31 102 GLY A O 1
ATOM 783 N N . THR A 1 103 ? -7.723 14.154 11.441 1.00 83.69 103 THR A N 1
ATOM 784 C CA . THR A 1 103 ? -7.035 14.046 10.151 1.00 83.69 103 THR A CA 1
ATOM 785 C C . THR A 1 103 ? -7.603 12.915 9.307 1.00 83.69 103 THR A C 1
ATOM 787 O O . THR A 1 103 ? -7.686 11.776 9.738 1.00 83.69 103 THR A O 1
ATOM 790 N N . ASN A 1 104 ? -7.905 13.190 8.040 1.00 87.38 104 ASN A N 1
ATOM 791 C CA . ASN A 1 104 ? -8.362 12.154 7.113 1.00 87.38 104 ASN A CA 1
ATOM 792 C C . ASN A 1 104 ? -7.194 11.510 6.337 1.00 87.38 104 ASN A C 1
ATOM 794 O O . ASN A 1 104 ? -7.374 11.091 5.204 1.00 87.38 104 ASN A O 1
ATOM 798 N N . ILE A 1 105 ? -5.963 11.498 6.862 1.00 92.94 105 ILE A N 1
ATOM 799 C CA . ILE A 1 105 ? -4.793 11.025 6.092 1.00 92.94 105 ILE A CA 1
ATOM 800 C C . ILE A 1 105 ? -4.678 9.498 6.150 1.00 92.94 105 ILE A C 1
ATOM 802 O O . ILE A 1 105 ? -4.620 8.858 5.102 1.00 92.94 105 ILE A O 1
ATOM 806 N N . LEU A 1 106 ? -4.688 8.922 7.356 1.00 95.00 106 LEU A N 1
ATOM 807 C CA . LEU A 1 106 ? -4.639 7.477 7.603 1.00 95.00 106 LEU A CA 1
ATOM 808 C C . LEU A 1 106 ? -5.954 7.037 8.256 1.00 95.00 106 LEU A C 1
ATOM 810 O O . LEU A 1 106 ? -6.019 6.699 9.432 1.00 95.00 106 LEU A O 1
ATOM 814 N N . ASN A 1 107 ? -7.019 7.125 7.467 1.00 92.75 107 ASN A N 1
ATOM 815 C CA . ASN A 1 107 ? -8.398 7.223 7.938 1.00 92.75 107 ASN A CA 1
ATOM 816 C C . ASN A 1 107 ? -9.025 5.929 8.488 1.00 92.75 107 ASN A C 1
ATOM 818 O O . ASN A 1 107 ? -10.114 5.994 9.052 1.00 92.75 107 ASN A O 1
ATOM 822 N N . ILE A 1 108 ? -8.380 4.776 8.291 1.00 92.94 108 ILE A N 1
ATOM 823 C CA . ILE A 1 108 ? -8.811 3.478 8.827 1.00 92.94 108 ILE A CA 1
ATOM 824 C C . ILE A 1 108 ? -7.600 2.796 9.462 1.00 92.94 108 ILE A C 1
ATOM 826 O O . ILE A 1 108 ? -6.612 2.641 8.748 1.00 92.94 108 ILE A O 1
ATOM 830 N N . PRO A 1 109 ? -7.641 2.371 10.736 1.00 93.06 109 PRO A N 1
ATOM 831 C CA . PRO A 1 109 ? -8.787 2.397 11.658 1.00 93.06 109 PRO A CA 1
ATOM 832 C C . PRO A 1 109 ? -9.259 3.821 12.004 1.00 93.06 109 PRO A C 1
ATOM 834 O O . PRO A 1 109 ? -8.495 4.768 11.844 1.00 93.06 109 PRO A O 1
ATOM 837 N N . SER A 1 110 ? -10.513 3.993 12.434 1.00 88.12 110 SER A N 1
ATOM 838 C CA . SER A 1 110 ? -11.162 5.308 12.613 1.00 88.12 110 SER A CA 1
ATOM 839 C C . SER A 1 110 ? -11.590 5.628 14.052 1.00 88.12 110 SER A C 1
ATOM 841 O O . SER A 1 110 ? -12.490 6.440 14.245 1.00 88.12 110 SER A O 1
ATOM 843 N N . GLY A 1 111 ? -10.998 4.988 15.065 1.00 82.12 111 GLY A N 1
ATOM 844 C CA . GLY A 1 111 ? -11.441 5.104 16.467 1.00 82.12 111 GLY A CA 1
ATOM 845 C C . GLY A 1 111 ? -10.504 5.844 17.422 1.00 82.12 111 GLY A C 1
ATOM 846 O O . GLY A 1 111 ? -10.533 5.561 18.612 1.00 82.12 111 GLY A O 1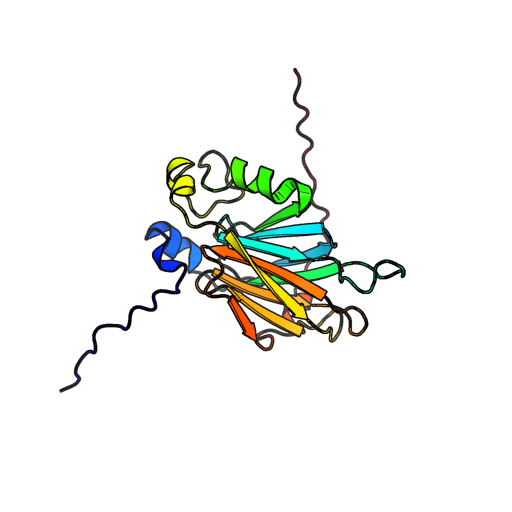
ATOM 847 N N . GLY A 1 112 ? -9.678 6.769 16.935 1.00 85.94 112 GLY A N 1
ATOM 848 C CA . GLY A 1 112 ? -8.843 7.605 17.802 1.00 85.94 112 GLY A CA 1
ATOM 849 C C . GLY A 1 112 ? -7.553 6.945 18.281 1.00 85.94 112 GLY A C 1
ATOM 850 O O . GLY A 1 112 ? -7.263 5.787 17.981 1.00 85.94 112 GLY A O 1
ATOM 851 N N . THR A 1 113 ? -6.773 7.720 19.035 1.00 83.12 113 THR A N 1
ATOM 852 C CA . THR A 1 113 ? -5.478 7.301 19.590 1.00 83.12 113 THR A CA 1
ATOM 853 C C . THR A 1 113 ? -5.618 6.100 20.523 1.00 83.12 113 THR A C 1
ATOM 855 O O . THR A 1 113 ? -4.865 5.145 20.377 1.00 83.12 113 THR A O 1
ATOM 858 N N . GLU A 1 114 ? -6.631 6.086 21.396 1.00 86.88 114 GLU A N 1
ATOM 859 C CA . GLU A 1 114 ? -6.895 4.978 22.332 1.00 86.88 114 GLU A CA 1
ATOM 860 C C . GLU A 1 114 ? -7.107 3.641 21.602 1.00 86.88 114 GLU A C 1
ATOM 862 O O . GLU A 1 114 ? -6.554 2.606 21.975 1.00 86.88 114 GLU A O 1
ATOM 867 N N . ARG A 1 115 ? -7.848 3.649 20.483 1.00 87.19 115 ARG A N 1
ATOM 868 C CA . ARG A 1 115 ? -7.996 2.453 19.640 1.00 87.19 115 ARG A CA 1
ATOM 869 C C . ARG A 1 115 ? -6.658 2.023 19.054 1.00 87.19 115 ARG A C 1
ATOM 871 O O . ARG A 1 115 ? -6.392 0.830 18.980 1.00 87.19 115 ARG A O 1
ATOM 878 N N . MET A 1 116 ? -5.820 2.966 18.636 1.00 90.19 116 MET A N 1
ATOM 879 C CA . MET A 1 116 ? -4.521 2.644 18.044 1.00 90.19 116 MET A CA 1
ATOM 880 C C . MET A 1 116 ? -3.523 2.050 19.045 1.00 90.19 116 MET A C 1
ATOM 882 O O . MET A 1 116 ? -2.622 1.338 18.610 1.00 90.19 116 MET A O 1
ATOM 886 N N . GLU A 1 117 ? -3.688 2.279 20.352 1.00 88.25 117 GLU A N 1
ATOM 887 C CA . GLU A 1 117 ? -2.865 1.642 21.394 1.00 88.25 117 GLU A CA 1
ATOM 888 C C . GLU A 1 117 ? -3.118 0.133 21.496 1.00 88.25 117 GLU A C 1
ATOM 890 O O . GLU A 1 117 ? -2.184 -0.644 21.696 1.00 88.25 117 GLU A O 1
ATOM 895 N N . SER A 1 118 ? -4.376 -0.282 21.323 1.00 88.25 118 SER A N 1
ATOM 896 C CA . SER A 1 118 ? -4.783 -1.695 21.323 1.00 88.25 118 SER A CA 1
ATOM 897 C C . SER A 1 118 ? -4.769 -2.332 19.930 1.00 88.25 118 SER A C 1
ATOM 899 O O . SER A 1 118 ? -4.800 -3.558 19.810 1.00 88.25 118 SER A O 1
ATOM 901 N N . PHE A 1 119 ? -4.705 -1.525 18.866 1.00 91.56 119 PHE A N 1
ATOM 902 C CA . PHE A 1 119 ? -4.664 -2.025 17.498 1.00 91.56 119 PHE A CA 1
ATOM 903 C C . PHE A 1 119 ? -3.341 -2.760 17.220 1.00 91.56 119 PHE A C 1
ATOM 905 O O . PHE A 1 119 ? -2.273 -2.285 17.620 1.00 91.56 119 PHE A O 1
ATOM 912 N N . PRO A 1 120 ? -3.354 -3.902 16.506 1.00 92.19 120 PRO A N 1
ATOM 913 C CA . PRO A 1 120 ? -2.139 -4.681 16.346 1.00 92.19 120 PRO A CA 1
ATOM 914 C C . PRO A 1 120 ? -1.064 -3.936 15.553 1.00 92.19 120 PRO A C 1
ATOM 916 O O . PRO A 1 120 ? -1.327 -3.292 14.532 1.00 92.19 120 PRO A O 1
ATOM 919 N N . LYS A 1 121 ? 0.185 -4.067 16.007 1.00 92.81 121 LYS A N 1
ATOM 920 C CA . LYS A 1 121 ? 1.335 -3.416 15.373 1.00 92.81 121 LYS A CA 1
ATOM 921 C C . LYS A 1 121 ? 1.536 -3.928 13.950 1.00 92.81 121 LYS A C 1
ATOM 923 O O . LYS A 1 121 ? 1.382 -5.118 13.666 1.00 92.81 121 LYS A O 1
ATOM 928 N N . LEU A 1 122 ? 1.956 -3.025 13.067 1.00 95.19 122 LEU A N 1
ATOM 929 C CA . LEU A 1 122 ? 2.328 -3.383 11.706 1.00 95.19 122 LEU A CA 1
ATOM 930 C C . LEU A 1 122 ? 3.671 -4.123 11.713 1.00 95.19 122 LEU A C 1
ATOM 932 O O . LEU A 1 122 ? 4.693 -3.548 12.083 1.00 95.19 122 LEU A O 1
ATOM 936 N N . SER A 1 123 ? 3.682 -5.375 11.261 1.00 95.25 123 SER A N 1
ATOM 937 C CA . SER A 1 123 ? 4.904 -6.174 11.118 1.00 95.25 123 SER A CA 1
ATOM 938 C C . SER A 1 123 ? 5.207 -6.437 9.648 1.00 95.25 123 SER A C 1
ATOM 940 O O . SER A 1 123 ? 4.303 -6.695 8.854 1.00 95.25 123 SER A O 1
ATOM 942 N N . ARG A 1 124 ? 6.483 -6.302 9.267 1.00 96.44 124 ARG A N 1
ATOM 943 C CA . ARG A 1 124 ? 6.942 -6.298 7.870 1.00 96.44 124 ARG A CA 1
ATOM 944 C C . ARG A 1 124 ? 7.308 -7.701 7.385 1.00 96.44 124 ARG A C 1
ATOM 946 O O . ARG A 1 124 ? 8.158 -8.350 7.985 1.00 96.44 124 ARG A O 1
ATOM 953 N N . GLN A 1 125 ? 6.823 -8.068 6.202 1.00 96.12 125 GLN A N 1
ATOM 954 C CA . GLN A 1 125 ? 7.409 -9.112 5.356 1.00 96.12 125 GLN A CA 1
ATOM 955 C C . GLN A 1 125 ? 8.054 -8.502 4.102 1.00 96.12 125 GLN A C 1
ATOM 957 O O . GLN A 1 125 ? 7.688 -7.404 3.678 1.00 96.12 125 GLN A O 1
ATOM 962 N N . LYS A 1 126 ? 9.045 -9.183 3.516 1.00 95.56 126 LYS A N 1
ATOM 963 C CA . LYS A 1 126 ? 9.778 -8.714 2.329 1.00 95.56 126 LYS A CA 1
ATOM 964 C C . LYS A 1 126 ? 9.538 -9.649 1.150 1.00 95.56 126 LYS A C 1
ATOM 966 O O . LYS A 1 126 ? 9.654 -10.859 1.296 1.00 95.56 126 LYS A O 1
ATOM 971 N N . PHE A 1 127 ? 9.314 -9.067 -0.020 1.00 94.81 127 PHE A N 1
ATOM 972 C CA . PHE A 1 127 ? 9.098 -9.777 -1.274 1.00 94.81 127 PHE A CA 1
ATOM 973 C C . PHE A 1 127 ? 10.091 -9.269 -2.312 1.00 94.81 127 PHE A C 1
ATOM 975 O O . PHE A 1 127 ? 10.173 -8.064 -2.558 1.00 94.81 127 PHE A O 1
ATOM 982 N N . ARG A 1 128 ? 10.858 -10.178 -2.913 1.00 93.06 128 ARG A N 1
ATOM 983 C CA . ARG A 1 128 ? 11.693 -9.869 -4.075 1.00 93.06 128 ARG A CA 1
ATOM 984 C C . ARG A 1 128 ? 10.893 -10.178 -5.335 1.00 93.06 128 ARG A C 1
ATOM 986 O O . ARG A 1 128 ? 10.415 -11.296 -5.491 1.00 93.06 128 ARG A O 1
ATOM 993 N N . ILE A 1 129 ? 10.751 -9.182 -6.198 1.00 92.31 129 ILE A N 1
ATOM 994 C CA . ILE A 1 129 ? 9.982 -9.254 -7.436 1.00 92.31 129 ILE A CA 1
ATOM 995 C C . ILE A 1 129 ? 10.937 -9.033 -8.604 1.00 92.31 129 ILE A C 1
ATOM 997 O O . ILE A 1 129 ? 11.568 -7.978 -8.699 1.00 92.31 129 ILE A O 1
ATOM 1001 N N . GLU A 1 130 ? 11.034 -10.029 -9.478 1.00 90.69 130 GLU A N 1
ATOM 1002 C CA . GLU A 1 130 ? 11.705 -9.885 -10.769 1.00 90.69 130 GLU A CA 1
ATOM 1003 C C . GLU A 1 130 ? 10.800 -9.098 -11.724 1.00 90.69 130 GLU A C 1
ATOM 1005 O O . GLU A 1 130 ? 9.574 -9.249 -11.704 1.00 90.69 130 GLU A O 1
ATOM 1010 N N . GLY A 1 131 ? 11.398 -8.211 -12.514 1.00 84.62 131 GLY A N 1
ATOM 1011 C CA . GLY A 1 131 ? 10.661 -7.378 -13.456 1.00 84.62 131 GLY A CA 1
ATOM 1012 C C . GLY A 1 131 ? 10.329 -8.093 -14.757 1.00 84.62 131 GLY A C 1
ATOM 1013 O O . GLY A 1 131 ? 11.009 -9.038 -15.144 1.00 84.62 131 GLY A O 1
ATOM 1014 N N . LEU A 1 132 ? 9.294 -7.604 -15.440 1.00 87.69 132 LEU A N 1
ATOM 1015 C CA . LEU A 1 132 ? 8.938 -8.036 -16.795 1.00 87.69 132 LEU A CA 1
ATOM 1016 C C . LEU A 1 132 ? 9.213 -6.896 -17.777 1.00 87.69 132 LEU A C 1
ATOM 1018 O O . LEU A 1 132 ? 10.106 -6.987 -18.611 1.00 87.69 132 LEU A O 1
ATOM 1022 N N . ASP A 1 133 ? 8.484 -5.793 -17.619 1.00 90.56 133 ASP A N 1
ATOM 1023 C CA . ASP A 1 133 ? 8.640 -4.531 -18.339 1.00 90.56 133 ASP A CA 1
ATOM 1024 C C . ASP A 1 133 ? 8.001 -3.387 -17.516 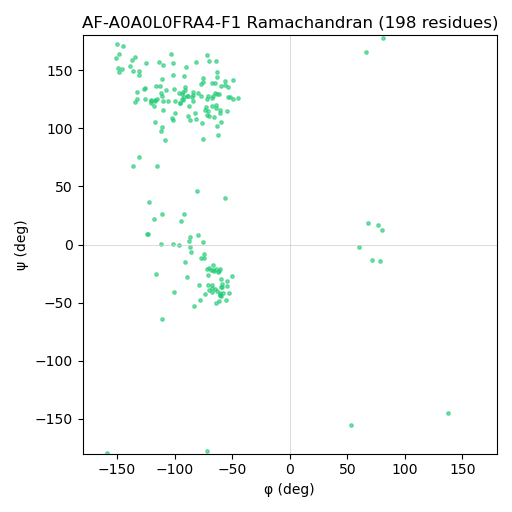1.00 90.56 133 ASP A C 1
ATOM 1026 O O . ASP A 1 133 ? 7.521 -3.591 -16.398 1.00 90.56 133 ASP A O 1
ATOM 1030 N N . TRP A 1 134 ? 8.032 -2.154 -18.030 1.00 91.00 134 TRP A N 1
ATOM 1031 C CA . TRP A 1 134 ? 7.503 -0.973 -17.327 1.00 91.00 134 TRP A CA 1
ATOM 1032 C C . TRP A 1 134 ? 6.000 -0.714 -17.535 1.00 91.00 134 TRP A C 1
ATOM 1034 O O . TRP A 1 134 ? 5.455 0.219 -16.939 1.00 91.00 134 TRP A O 1
ATOM 1044 N N . ASP A 1 135 ? 5.333 -1.532 -18.345 1.00 94.12 135 ASP A N 1
ATOM 1045 C CA . ASP A 1 135 ? 3.922 -1.446 -18.723 1.00 94.12 135 ASP A CA 1
ATOM 1046 C C . ASP A 1 135 ? 3.117 -2.724 -18.401 1.00 94.12 135 ASP A C 1
ATOM 1048 O O . ASP A 1 135 ? 1.936 -2.804 -18.760 1.00 94.12 135 ASP A O 1
ATOM 1052 N N . THR A 1 136 ? 3.720 -3.662 -17.664 1.00 95.25 136 THR A N 1
ATOM 1053 C CA . THR A 1 136 ? 3.140 -4.943 -17.248 1.00 95.25 136 THR A CA 1
ATOM 1054 C C . THR A 1 136 ? 3.412 -5.212 -15.762 1.00 95.25 136 THR A C 1
ATOM 1056 O O . THR A 1 136 ? 4.552 -5.281 -15.306 1.00 95.25 136 THR A O 1
ATOM 1059 N N . CYS A 1 137 ? 2.351 -5.404 -14.978 1.00 96.06 137 CYS A N 1
ATOM 1060 C CA . CYS A 1 137 ? 2.430 -5.806 -13.577 1.00 96.06 137 CYS A CA 1
ATOM 1061 C C . CYS A 1 137 ? 2.977 -7.234 -13.458 1.00 96.06 137 CYS A C 1
ATOM 1063 O O . CYS A 1 137 ? 2.359 -8.179 -13.940 1.00 96.06 137 CYS A O 1
ATOM 1065 N N . ALA A 1 138 ? 4.114 -7.389 -12.776 1.00 95.12 138 ALA A N 1
ATOM 1066 C CA . ALA A 1 138 ? 4.814 -8.663 -12.653 1.00 95.12 138 ALA A CA 1
ATOM 1067 C C . ALA A 1 138 ? 4.158 -9.592 -11.622 1.00 95.12 138 ALA A C 1
ATOM 1069 O O . ALA A 1 138 ? 3.925 -10.770 -11.887 1.00 95.12 138 ALA A O 1
ATOM 1070 N N . LYS A 1 139 ? 3.854 -9.068 -10.430 1.00 97.25 139 LYS A N 1
ATOM 1071 C CA . LYS A 1 139 ? 3.284 -9.835 -9.312 1.00 97.25 139 LYS A CA 1
ATOM 1072 C C . LYS A 1 139 ? 2.319 -8.987 -8.500 1.00 97.25 139 LYS A C 1
ATOM 1074 O O . LYS A 1 139 ? 2.511 -7.776 -8.369 1.00 97.25 139 LYS A O 1
ATOM 1079 N N . ASP A 1 140 ? 1.341 -9.649 -7.892 1.00 98.19 140 ASP A N 1
ATOM 1080 C CA . ASP A 1 140 ? 0.499 -9.054 -6.858 1.00 98.19 140 ASP A CA 1
ATOM 1081 C C . ASP A 1 140 ? 0.976 -9.512 -5.477 1.00 98.19 140 ASP A C 1
ATOM 1083 O O . ASP A 1 140 ? 1.171 -10.707 -5.243 1.00 98.19 140 ASP A O 1
ATOM 1087 N N . ILE A 1 141 ? 1.093 -8.565 -4.547 1.00 98.19 141 ILE A N 1
ATOM 1088 C CA . ILE A 1 141 ? 1.205 -8.844 -3.115 1.00 98.19 141 ILE A CA 1
ATOM 1089 C C . ILE A 1 141 ? -0.164 -8.565 -2.495 1.00 98.19 141 ILE A C 1
ATOM 1091 O O . ILE A 1 141 ? -0.613 -7.418 -2.420 1.00 98.19 141 ILE A O 1
ATOM 1095 N N . VAL A 1 142 ? -0.848 -9.630 -2.099 1.00 97.00 142 VAL A N 1
ATOM 1096 C CA . VAL A 1 142 ? -2.189 -9.603 -1.518 1.00 97.00 142 VAL A CA 1
ATOM 1097 C C . VAL A 1 142 ? -2.086 -9.320 -0.026 1.00 97.00 142 VAL A C 1
ATOM 1099 O O . VAL A 1 142 ? -1.324 -9.971 0.683 1.00 97.00 1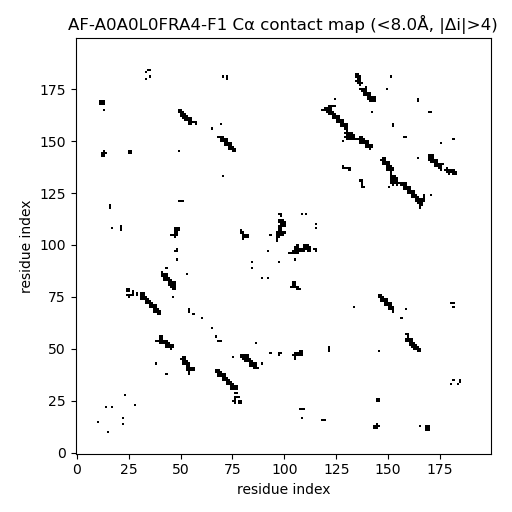42 VAL A O 1
ATOM 1102 N N . MET A 1 143 ? -2.888 -8.367 0.436 1.00 94.69 143 MET A N 1
ATOM 1103 C CA . MET A 1 143 ? -3.090 -8.009 1.835 1.00 94.69 143 MET A CA 1
ATOM 1104 C C . MET A 1 143 ? -4.518 -8.415 2.208 1.00 94.69 143 MET A C 1
ATOM 1106 O O . MET A 1 143 ? -5.478 -7.716 1.875 1.00 94.69 143 MET A O 1
ATOM 1110 N N . SER A 1 144 ? -4.663 -9.582 2.839 1.00 90.06 144 SER A N 1
ATOM 1111 C CA . SER A 1 144 ? -5.962 -10.198 3.128 1.00 90.06 144 SER A CA 1
ATOM 1112 C C . SER A 1 144 ? -6.911 -9.225 3.830 1.00 90.06 144 SER A C 1
ATOM 1114 O O . SER A 1 144 ? -6.561 -8.604 4.833 1.00 90.06 144 SER A O 1
ATOM 1116 N N . GLY A 1 145 ? -8.111 -9.072 3.276 1.00 87.06 145 GLY A N 1
ATOM 1117 C CA . GLY A 1 145 ? -9.124 -8.150 3.780 1.00 87.06 145 GLY A CA 1
ATOM 1118 C C . GLY A 1 145 ? -8.920 -6.680 3.405 1.00 87.06 145 GLY A C 1
ATOM 1119 O O . GLY A 1 145 ? -9.876 -5.944 3.528 1.00 87.06 145 GLY A O 1
ATOM 1120 N N . ILE A 1 146 ? -7.756 -6.237 2.911 1.00 92.06 146 ILE A N 1
ATOM 1121 C CA . ILE A 1 146 ? -7.527 -4.840 2.469 1.00 92.06 146 ILE A CA 1
ATOM 1122 C C . ILE A 1 146 ? -7.609 -4.720 0.942 1.00 92.06 146 ILE A C 1
ATOM 1124 O O . ILE A 1 146 ? -8.130 -3.738 0.407 1.00 92.06 146 ILE A O 1
ATOM 1128 N N . GLY A 1 147 ? -7.041 -5.701 0.236 1.00 93.88 147 GLY A N 1
ATOM 1129 C CA . GLY A 1 147 ? -6.864 -5.675 -1.211 1.00 93.88 147 GLY A CA 1
ATOM 1130 C C . GLY A 1 147 ? -5.483 -6.182 -1.620 1.00 93.88 147 GLY A C 1
ATOM 1131 O O . GLY A 1 147 ? -4.942 -7.095 -0.999 1.00 93.88 147 GLY A O 1
ATOM 1132 N N . TRP A 1 148 ? -4.888 -5.619 -2.668 1.00 97.31 148 TRP A N 1
ATOM 1133 C CA . TRP A 1 148 ? -3.540 -5.997 -3.100 1.00 97.31 148 TRP A CA 1
ATOM 1134 C C . TRP A 1 148 ? -2.783 -4.827 -3.721 1.00 97.31 148 TRP A C 1
ATOM 1136 O O . TRP A 1 148 ? -3.357 -3.805 -4.103 1.00 97.31 148 TRP A O 1
ATOM 1146 N N . VAL A 1 149 ? -1.468 -4.984 -3.827 1.00 98.38 149 VAL A N 1
ATOM 1147 C CA . VAL A 1 149 ? -0.606 -4.094 -4.602 1.00 98.38 149 VAL A CA 1
ATOM 1148 C C . VAL A 1 149 ? 0.047 -4.881 -5.728 1.00 98.38 149 VAL A C 1
ATOM 1150 O O . VAL A 1 149 ? 0.710 -5.888 -5.492 1.00 98.38 149 VAL A O 1
ATOM 1153 N N . SER A 1 150 ? -0.146 -4.420 -6.959 1.00 97.94 150 SER A N 1
ATOM 1154 C CA . SER A 1 150 ? 0.546 -4.945 -8.131 1.00 97.94 150 SER A CA 1
ATOM 1155 C C . SER A 1 150 ? 1.859 -4.191 -8.323 1.00 97.94 150 SER A C 1
ATOM 1157 O O . SER A 1 150 ? 1.877 -2.955 -8.352 1.00 97.94 150 SER A O 1
ATOM 1159 N N . VAL A 1 151 ? 2.958 -4.931 -8.444 1.00 97.06 151 VAL A N 1
ATOM 1160 C CA . VAL A 1 151 ? 4.313 -4.392 -8.597 1.00 97.06 151 VAL A CA 1
ATOM 1161 C C . VAL A 1 151 ? 4.704 -4.449 -10.069 1.00 97.06 151 VAL A C 1
ATOM 1163 O O . VAL A 1 151 ? 4.673 -5.511 -10.685 1.00 97.06 151 VAL A O 1
ATOM 1166 N N . THR A 1 152 ? 5.073 -3.306 -10.641 1.00 95.94 152 THR A N 1
ATOM 1167 C CA . THR A 1 152 ? 5.640 -3.200 -11.993 1.00 95.94 152 THR A CA 1
ATOM 1168 C C . THR A 1 152 ? 7.054 -2.651 -11.892 1.00 95.94 152 THR A C 1
ATOM 1170 O O . THR A 1 152 ? 7.277 -1.576 -11.321 1.00 95.94 152 THR A O 1
ATOM 1173 N N . THR A 1 153 ? 8.001 -3.389 -12.454 1.00 91.56 153 THR A N 1
ATOM 1174 C CA . THR A 1 153 ? 9.409 -3.011 -12.509 1.00 91.56 153 THR A CA 1
ATOM 1175 C C . THR A 1 153 ? 10.046 -3.585 -13.772 1.00 91.56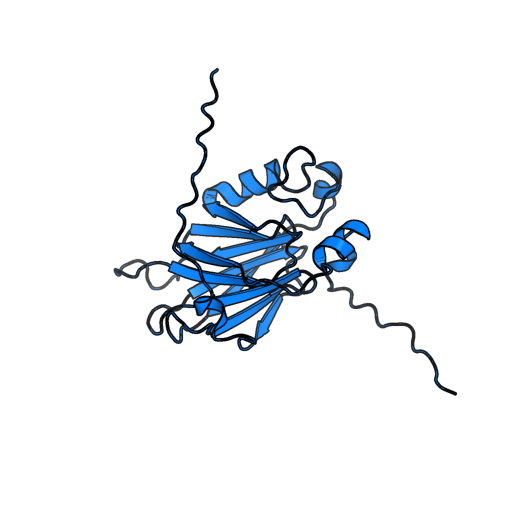 153 THR A C 1
ATOM 1177 O O . THR A 1 153 ? 9.579 -4.601 -14.288 1.00 91.56 153 THR A O 1
ATOM 1180 N N . GLY A 1 154 ? 11.082 -2.918 -14.283 1.00 87.06 154 GLY A N 1
ATOM 1181 C CA . GLY A 1 154 ? 11.754 -3.322 -15.519 1.00 87.06 154 GLY A CA 1
ATOM 1182 C C . GLY A 1 154 ? 12.563 -4.621 -15.376 1.00 87.06 154 GLY A C 1
ATOM 1183 O O . GLY A 1 154 ? 12.967 -4.954 -14.260 1.00 87.06 154 GLY A O 1
ATOM 1184 N N . PRO A 1 155 ? 12.842 -5.325 -16.488 1.00 82.75 155 PRO A N 1
ATOM 1185 C CA . PRO A 1 155 ? 13.458 -6.657 -16.483 1.00 82.75 155 PRO A CA 1
ATOM 1186 C C . PRO A 1 155 ? 14.843 -6.676 -15.821 1.00 82.75 155 PRO A C 1
ATOM 1188 O O . PRO A 1 155 ? 15.134 -7.573 -15.039 1.00 82.75 155 PRO A O 1
ATOM 1191 N N . ASP A 1 156 ? 15.637 -5.618 -15.995 1.00 82.81 156 ASP A N 1
ATOM 1192 C CA . ASP A 1 156 ? 16.952 -5.467 -15.348 1.00 82.81 156 ASP A CA 1
ATOM 1193 C C . ASP A 1 156 ? 16.893 -4.668 -14.030 1.00 82.81 156 ASP A C 1
ATOM 1195 O O . ASP A 1 156 ? 17.879 -4.078 -13.580 1.00 82.81 156 ASP A O 1
ATOM 1199 N N . SER A 1 157 ? 15.711 -4.576 -13.414 1.00 83.12 157 SER A N 1
ATOM 1200 C CA . SER A 1 157 ? 15.469 -3.772 -12.213 1.00 83.12 157 SER A CA 1
ATOM 1201 C C . SER A 1 157 ? 14.620 -4.532 -11.189 1.00 83.12 157 SER A C 1
ATOM 1203 O O . SER A 1 157 ? 13.478 -4.154 -10.921 1.00 83.12 157 SER A O 1
ATOM 1205 N N . PRO A 1 158 ? 15.140 -5.613 -10.579 1.00 87.12 158 PRO A N 1
ATOM 1206 C CA . PRO A 1 158 ? 14.407 -6.328 -9.543 1.00 87.12 158 PRO A CA 1
ATOM 1207 C C . PRO A 1 158 ? 14.091 -5.413 -8.357 1.00 87.12 158 PRO A C 1
ATOM 1209 O O . PRO A 1 158 ? 14.946 -4.663 -7.873 1.00 87.12 158 PRO A O 1
ATOM 1212 N N . ALA A 1 159 ? 12.863 -5.508 -7.855 1.00 89.44 159 ALA A N 1
ATOM 1213 C CA . ALA A 1 159 ? 12.374 -4.696 -6.751 1.00 89.44 159 ALA A CA 1
ATOM 1214 C C . ALA A 1 159 ? 12.251 -5.533 -5.475 1.00 89.44 159 ALA A C 1
ATOM 1216 O O . ALA A 1 159 ? 11.657 -6.609 -5.475 1.00 89.44 159 ALA A O 1
ATOM 1217 N N . THR A 1 160 ? 12.754 -5.009 -4.358 1.00 92.88 160 THR A N 1
ATOM 1218 C CA . THR A 1 160 ? 12.450 -5.558 -3.032 1.00 92.88 160 THR A CA 1
ATOM 1219 C C . THR A 1 160 ? 11.369 -4.703 -2.390 1.00 92.88 160 THR A C 1
ATOM 1221 O O . THR A 1 160 ? 11.609 -3.542 -2.058 1.00 92.88 160 THR A O 1
ATOM 1224 N N . VAL A 1 161 ? 10.185 -5.273 -2.191 1.00 95.31 161 VAL A N 1
ATOM 1225 C CA . VAL A 1 161 ? 9.036 -4.593 -1.588 1.00 95.31 161 VAL A CA 1
ATOM 1226 C C . VAL A 1 161 ? 8.836 -5.103 -0.165 1.00 95.31 161 VAL A C 1
ATOM 1228 O O . VAL A 1 161 ? 8.700 -6.303 0.064 1.00 95.31 161 VAL A O 1
ATOM 1231 N N . GLY A 1 162 ? 8.847 -4.196 0.808 1.00 96.75 162 GLY A N 1
ATOM 1232 C CA . GLY A 1 162 ? 8.442 -4.480 2.181 1.00 96.75 162 GLY A CA 1
ATOM 1233 C C . GLY A 1 162 ? 6.960 -4.178 2.353 1.00 96.75 162 GLY A C 1
ATOM 1234 O O . GLY A 1 162 ? 6.540 -3.071 2.036 1.00 96.75 162 GLY A O 1
ATOM 1235 N N . VAL A 1 163 ? 6.173 -5.121 2.861 1.00 98.06 163 VAL A N 1
ATOM 1236 C CA . VAL A 1 163 ? 4.763 -4.886 3.197 1.00 98.06 163 VAL A CA 1
ATOM 1237 C C . VAL A 1 163 ? 4.564 -5.156 4.677 1.00 98.06 163 VAL A C 1
ATOM 1239 O O . VAL A 1 163 ? 4.892 -6.238 5.161 1.00 98.06 163 VAL A O 1
ATOM 1242 N N . SER A 1 164 ? 4.060 -4.160 5.397 1.00 97.81 164 SER A N 1
ATOM 1243 C CA . SER A 1 164 ? 3.709 -4.258 6.807 1.00 97.81 164 SER A CA 1
ATOM 1244 C C . SER A 1 164 ? 2.203 -4.198 6.985 1.00 97.81 164 SER A C 1
ATOM 1246 O O . SER A 1 164 ? 1.573 -3.260 6.507 1.00 97.81 164 SER A O 1
ATOM 1248 N N . VAL A 1 165 ? 1.654 -5.175 7.698 1.00 95.50 165 VAL A N 1
ATOM 1249 C CA . VAL A 1 165 ? 0.230 -5.293 8.055 1.00 95.50 165 VAL A CA 1
ATOM 1250 C C . VAL A 1 165 ? 0.111 -5.671 9.538 1.00 95.50 165 VAL A C 1
ATOM 1252 O O . VAL A 1 165 ? 1.105 -6.137 10.107 1.00 95.50 165 VAL A O 1
ATOM 1255 N N . PRO A 1 166 ? -1.048 -5.471 10.188 1.00 92.94 166 PRO A N 1
ATOM 1256 C CA . PRO A 1 166 ? -1.321 -5.929 11.549 1.00 92.94 166 PRO A CA 1
ATOM 1257 C C . PRO A 1 166 ? -0.853 -7.367 11.775 1.00 92.94 166 PRO A C 1
ATOM 1259 O O . PRO A 1 166 ? -1.181 -8.255 10.991 1.00 92.94 166 PRO A O 1
ATOM 1262 N N . ASN A 1 167 ? -0.035 -7.584 12.808 1.00 89.69 167 ASN A N 1
ATOM 1263 C CA . ASN A 1 167 ? 0.590 -8.872 13.160 1.00 89.69 167 ASN A CA 1
ATOM 1264 C C . ASN A 1 167 ? 1.506 -9.492 12.087 1.00 89.69 167 ASN A C 1
ATOM 1266 O O . ASN A 1 167 ? 2.124 -10.525 12.330 1.00 89.69 167 ASN A O 1
ATOM 1270 N N . GLY A 1 168 ? 1.641 -8.871 10.914 1.00 87.56 168 GLY A N 1
ATOM 1271 C CA . GLY A 1 168 ? 2.402 -9.412 9.793 1.00 87.56 168 GLY A CA 1
ATOM 1272 C C . GLY A 1 168 ? 1.775 -10.655 9.164 1.00 87.56 168 GLY A C 1
ATOM 1273 O O . GLY A 1 168 ? 2.486 -11.379 8.477 1.00 87.56 168 GLY A O 1
ATOM 1274 N N . THR A 1 169 ? 0.486 -10.926 9.385 1.00 85.00 169 THR A N 1
ATOM 1275 C CA . THR A 1 169 ? -0.228 -12.088 8.828 1.00 85.00 169 THR A CA 1
ATOM 1276 C C . THR A 1 169 ? -1.120 -11.694 7.647 1.00 85.00 169 THR A C 1
ATOM 1278 O O . THR A 1 169 ? -1.384 -10.519 7.403 1.00 85.00 169 THR A O 1
ATOM 1281 N N . GLY A 1 170 ? -1.560 -12.676 6.851 1.00 87.94 170 GLY A N 1
ATOM 1282 C CA . GLY A 1 170 ? -2.466 -12.425 5.722 1.00 87.94 170 GLY A CA 1
ATOM 1283 C C . GLY A 1 170 ? -1.807 -11.825 4.473 1.00 87.94 170 GLY A C 1
ATOM 1284 O O . GLY A 1 170 ? -2.517 -11.320 3.601 1.00 87.94 170 GLY A O 1
ATOM 1285 N N . LEU A 1 171 ? -0.476 -11.889 4.363 1.00 94.56 171 LEU A N 1
ATOM 1286 C CA . LEU A 1 171 ? 0.262 -11.530 3.151 1.00 94.56 171 LEU A CA 1
ATOM 1287 C C . LEU A 1 171 ? 0.502 -12.759 2.276 1.00 94.56 171 LEU A C 1
ATOM 1289 O O . LEU A 1 171 ? 1.014 -13.769 2.751 1.00 94.56 171 LEU A O 1
ATOM 1293 N N . THR A 1 172 ? 0.165 -12.667 0.991 1.00 95.75 172 THR A N 1
ATOM 1294 C CA . THR A 1 172 ? 0.475 -13.712 0.001 1.00 95.75 172 THR A CA 1
ATOM 1295 C C . THR A 1 172 ? 0.936 -13.089 -1.311 1.00 95.75 172 THR A C 1
ATOM 1297 O O . THR A 1 172 ? 0.588 -11.952 -1.621 1.00 95.75 172 THR A O 1
ATOM 1300 N N . ILE A 1 173 ? 1.737 -13.821 -2.082 1.00 97.00 173 ILE A N 1
ATOM 1301 C CA . ILE A 1 173 ? 2.194 -13.407 -3.411 1.00 97.00 173 ILE A CA 1
ATOM 1302 C C . ILE A 1 173 ? 1.553 -14.297 -4.475 1.00 97.00 173 ILE A C 1
ATOM 1304 O O . ILE A 1 173 ? 1.398 -15.499 -4.268 1.00 97.00 173 ILE A O 1
ATOM 1308 N N . ARG A 1 174 ? 1.187 -13.711 -5.614 1.00 96.81 174 ARG A N 1
ATOM 1309 C CA . ARG A 1 174 ? 0.630 -14.426 -6.770 1.00 96.81 174 ARG A CA 1
ATOM 1310 C C . ARG A 1 174 ? 0.990 -13.727 -8.081 1.00 96.81 174 ARG A C 1
ATOM 1312 O O . ARG A 1 174 ? 1.517 -12.611 -8.075 1.00 96.81 174 ARG A O 1
ATOM 1319 N N . ASP A 1 175 ? 0.665 -14.367 -9.197 1.00 96.50 175 ASP A N 1
ATOM 1320 C CA . ASP A 1 175 ? 0.681 -13.715 -10.508 1.00 96.50 175 ASP A CA 1
ATOM 1321 C C . ASP A 1 175 ? -0.330 -12.571 -10.571 1.00 96.50 175 ASP A C 1
ATOM 1323 O O . ASP A 1 175 ? -1.361 -12.591 -9.889 1.00 96.50 175 ASP A O 1
ATOM 1327 N N . SER A 1 176 ? -0.011 -11.545 -11.361 1.00 95.38 176 SER A N 1
ATOM 1328 C CA . SER A 1 176 ? -0.880 -10.380 -11.437 1.00 95.38 176 SER A CA 1
ATOM 1329 C C . SER A 1 176 ? -2.208 -10.721 -12.102 1.00 95.38 176 SER A C 1
ATOM 1331 O O . SER A 1 176 ? -2.233 -11.211 -13.229 1.00 95.38 176 SER A O 1
ATOM 1333 N N . LEU A 1 177 ? -3.322 -10.416 -11.428 1.00 94.94 177 LEU A N 1
ATOM 1334 C CA . LEU A 1 177 ? -4.651 -10.599 -12.026 1.00 94.94 177 LEU A CA 1
ATOM 1335 C C . LEU A 1 177 ? -4.949 -9.595 -13.137 1.00 94.94 177 LEU A C 1
ATOM 1337 O O . LEU A 1 177 ? -5.786 -9.856 -13.996 1.00 94.94 177 LEU A O 1
ATOM 1341 N N . LEU A 1 178 ? -4.311 -8.424 -13.092 1.00 95.56 178 LEU A N 1
ATOM 1342 C CA . LEU A 1 178 ? -4.513 -7.354 -14.063 1.00 95.56 178 LEU A CA 1
ATOM 1343 C C . LEU A 1 178 ? -3.150 -6.850 -14.555 1.00 95.56 178 LEU A C 1
ATOM 1345 O O . LEU A 1 178 ? -2.734 -5.755 -14.164 1.00 95.56 178 LEU A O 1
ATOM 1349 N N . PRO A 1 179 ? -2.465 -7.614 -15.430 1.00 95.25 179 PRO A N 1
ATOM 1350 C CA . PRO A 1 179 ? -1.120 -7.281 -15.900 1.00 95.25 179 PRO A CA 1
ATOM 1351 C C . PRO A 1 179 ? -1.029 -5.875 -16.506 1.00 95.25 179 PRO A C 1
ATOM 1353 O O . PRO A 1 179 ? -0.069 -5.150 -16.282 1.00 95.25 179 PRO A O 1
ATOM 1356 N N . GLU A 1 180 ? -2.071 -5.419 -17.198 1.00 95.56 180 GLU A N 1
ATOM 1357 C CA . GLU A 1 180 ? -2.070 -4.117 -17.874 1.00 95.56 180 GLU A CA 1
ATOM 1358 C C . GLU A 1 180 ? -2.528 -2.945 -16.991 1.00 95.56 180 GLU A C 1
ATOM 1360 O O . GLU A 1 180 ? -2.627 -1.809 -17.458 1.00 95.56 180 GLU A O 1
ATOM 1365 N N . ALA A 1 181 ? -2.827 -3.167 -15.706 1.00 94.00 181 ALA A N 1
ATOM 1366 C CA . ALA A 1 181 ? -3.398 -2.129 -14.845 1.00 94.00 181 ALA A CA 1
ATOM 1367 C C . ALA A 1 181 ? -2.517 -0.879 -14.723 1.00 94.00 181 ALA A C 1
ATOM 1369 O O . ALA A 1 181 ? -3.033 0.238 -14.657 1.00 94.00 181 ALA A O 1
ATOM 1370 N N . VAL A 1 182 ? -1.194 -1.052 -14.754 1.00 94.81 182 VAL A N 1
ATOM 1371 C CA . VAL A 1 182 ? -0.220 0.047 -14.731 1.00 94.81 182 VAL A CA 1
ATOM 1372 C C . VAL A 1 182 ? -0.357 0.986 -15.937 1.00 94.81 182 VAL A C 1
ATOM 1374 O O . VAL A 1 182 ? 0.010 2.157 -15.844 1.00 94.81 182 VAL A O 1
ATOM 1377 N N . ARG A 1 183 ? -0.930 0.533 -17.060 1.00 94.06 183 ARG A N 1
ATOM 1378 C CA . ARG A 1 183 ? -1.177 1.363 -18.253 1.00 94.06 183 ARG A CA 1
ATOM 1379 C C . ARG A 1 183 ? -2.309 2.366 -18.047 1.00 94.06 183 ARG A C 1
ATOM 1381 O O . ARG A 1 183 ? -2.336 3.397 -18.706 1.00 94.06 183 ARG A O 1
ATOM 1388 N N . LYS A 1 184 ? -3.199 2.124 -17.076 1.00 89.69 184 LYS A N 1
ATOM 1389 C CA . LYS A 1 184 ? -4.263 3.068 -16.684 1.00 89.69 184 LYS A CA 1
ATOM 1390 C C . LYS A 1 184 ? -3.741 4.249 -15.854 1.00 89.69 184 LYS A C 1
ATOM 1392 O O . LYS A 1 184 ? -4.533 5.085 -15.419 1.00 89.69 184 LYS A O 1
ATOM 1397 N N . ARG A 1 185 ? -2.426 4.334 -15.608 1.00 86.81 185 ARG A N 1
ATOM 1398 C CA . ARG A 1 185 ? -1.812 5.463 -14.898 1.00 86.81 185 ARG A CA 1
ATOM 1399 C C . ARG A 1 185 ? -2.038 6.76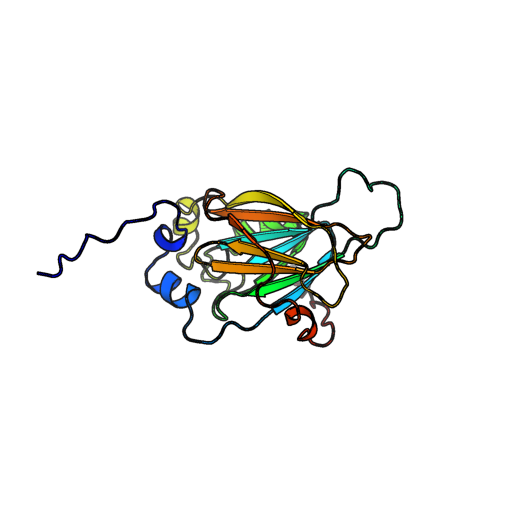7 -15.670 1.00 86.81 185 ARG A C 1
ATOM 1401 O O . ARG A 1 185 ? -1.766 6.860 -16.863 1.00 86.81 185 ARG A O 1
ATOM 1408 N N . GLY A 1 186 ? -2.521 7.792 -14.972 1.00 81.12 186 GLY A N 1
ATOM 1409 C CA . GLY A 1 186 ? -2.640 9.138 -15.531 1.00 81.12 186 GLY A CA 1
ATOM 1410 C C . GLY A 1 186 ? -1.281 9.827 -15.702 1.00 81.12 186 GLY A C 1
ATOM 1411 O O . GLY A 1 186 ? -0.226 9.281 -15.369 1.00 81.12 186 GLY A O 1
ATOM 1412 N N . LYS A 1 187 ? -1.301 11.082 -16.171 1.00 77.88 187 LYS A N 1
ATOM 1413 C CA . LYS A 1 187 ? -0.094 11.924 -16.201 1.00 77.88 187 LYS A CA 1
ATOM 1414 C C . LYS A 1 187 ? 0.496 12.036 -14.795 1.00 77.88 187 LYS A C 1
ATOM 1416 O O . LYS A 1 187 ? -0.227 12.175 -13.810 1.00 77.88 187 LYS A O 1
ATOM 1421 N N . ARG A 1 188 ? 1.826 12.011 -14.702 1.00 73.19 188 ARG A N 1
ATOM 1422 C CA . ARG A 1 188 ? 2.533 12.112 -13.423 1.00 73.19 188 ARG A CA 1
ATOM 1423 C C . ARG A 1 188 ? 2.203 13.435 -12.728 1.00 73.19 188 ARG A C 1
ATOM 1425 O O . ARG A 1 188 ? 2.647 14.494 -13.164 1.00 73.19 188 ARG A O 1
ATOM 1432 N N . VAL A 1 189 ? 1.511 13.357 -11.596 1.00 71.88 189 VAL A N 1
ATOM 1433 C CA . VAL A 1 189 ? 1.289 14.497 -10.702 1.00 71.88 189 VAL A CA 1
ATOM 1434 C C . VAL A 1 189 ? 2.358 14.466 -9.612 1.00 71.88 189 VAL A C 1
ATOM 1436 O O . VAL A 1 189 ? 2.502 13.477 -8.894 1.00 71.88 189 VAL A O 1
ATOM 1439 N N . LYS A 1 190 ? 3.157 15.532 -9.488 1.00 60.47 190 LYS A N 1
ATOM 1440 C CA . LYS A 1 190 ? 4.062 15.682 -8.339 1.00 60.47 190 LYS A CA 1
ATOM 1441 C C . LYS A 1 190 ? 3.211 16.010 -7.112 1.00 60.47 190 LYS A C 1
ATOM 1443 O O . LYS A 1 190 ? 2.458 16.980 -7.148 1.00 60.47 190 LYS A O 1
ATOM 1448 N N . SER A 1 191 ? 3.342 15.231 -6.037 1.00 52.66 191 SER A N 1
ATOM 1449 C CA . SER A 1 191 ? 2.753 15.587 -4.742 1.00 52.66 191 SER A CA 1
ATOM 1450 C C . SER A 1 191 ? 3.242 16.985 -4.341 1.00 52.66 191 SER A C 1
ATOM 1452 O O . SER A 1 191 ? 4.441 17.200 -4.148 1.00 52.66 191 SER A O 1
ATOM 1454 N N . ARG A 1 192 ? 2.328 17.961 -4.271 1.00 42.81 192 ARG A N 1
ATOM 1455 C CA . ARG A 1 192 ? 2.590 19.263 -3.649 1.00 42.81 192 ARG A CA 1
ATOM 1456 C C . ARG A 1 192 ? 2.559 19.043 -2.140 1.00 42.81 192 ARG A C 1
ATOM 1458 O O . ARG A 1 192 ? 1.503 19.147 -1.524 1.00 42.81 192 ARG A O 1
ATOM 1465 N N . GLY A 1 193 ? 3.709 18.743 -1.541 1.00 39.06 193 GLY A N 1
ATOM 1466 C CA . GLY A 1 193 ? 3.858 18.849 -0.094 1.00 39.06 193 GLY A CA 1
ATOM 1467 C C . GLY A 1 193 ? 3.584 20.296 0.311 1.00 39.06 193 GLY A C 1
ATOM 1468 O O . GLY A 1 193 ? 4.400 21.176 0.036 1.00 39.06 193 GLY A O 1
ATOM 1469 N N . LYS A 1 194 ? 2.420 20.577 0.911 1.00 33.09 194 LYS A N 1
ATOM 1470 C CA . LYS A 1 194 ? 2.187 21.865 1.569 1.00 33.09 194 LYS A CA 1
ATOM 1471 C C . LYS A 1 194 ? 3.186 21.951 2.726 1.00 33.09 194 LYS A C 1
ATOM 1473 O O . LYS A 1 194 ? 2.985 21.322 3.758 1.00 33.09 194 LYS A O 1
ATOM 1478 N N . ARG A 1 195 ? 4.268 22.716 2.545 1.00 36.41 195 ARG A N 1
ATOM 1479 C CA . ARG A 1 195 ? 5.076 23.239 3.653 1.00 36.41 195 ARG A CA 1
ATOM 1480 C C . ARG A 1 195 ? 4.157 24.151 4.466 1.00 36.41 195 ARG A C 1
ATOM 1482 O O . ARG A 1 195 ? 3.973 25.305 4.097 1.00 36.41 195 ARG A O 1
ATOM 1489 N N . GLN A 1 196 ? 3.529 23.636 5.518 1.00 35.31 196 GLN A N 1
ATOM 1490 C CA . GLN A 1 196 ? 2.990 24.513 6.552 1.00 35.31 196 GLN A CA 1
ATOM 1491 C C . GLN A 1 196 ? 4.188 24.985 7.374 1.00 35.31 196 GLN A C 1
ATOM 1493 O O . GLN A 1 196 ? 4.809 24.207 8.093 1.00 35.31 196 GLN A O 1
ATOM 1498 N N . GLN A 1 197 ? 4.574 26.242 7.152 1.00 31.61 197 GLN A N 1
ATOM 1499 C CA . GLN A 1 197 ? 5.455 26.973 8.051 1.00 31.61 197 GLN A CA 1
ATOM 1500 C C . GLN A 1 197 ? 4.747 27.058 9.405 1.00 31.61 197 GLN A C 1
ATOM 1502 O O . GLN A 1 197 ? 3.685 27.669 9.501 1.00 31.61 197 GLN A O 1
ATOM 1507 N N . PHE A 1 198 ? 5.324 26.443 10.432 1.00 35.09 198 PHE A N 1
ATOM 1508 C CA . PHE A 1 198 ? 5.005 26.794 11.808 1.00 35.09 198 PHE A CA 1
ATOM 1509 C C . PHE A 1 198 ? 5.680 28.142 12.081 1.00 35.09 198 PHE A C 1
ATOM 1511 O O . PHE A 1 198 ? 6.903 28.247 11.985 1.00 35.09 198 PHE A O 1
ATOM 1518 N N . LYS A 1 199 ? 4.885 29.186 12.334 1.00 30.67 199 LYS A N 1
ATOM 1519 C CA . LYS A 1 199 ? 5.378 30.388 13.014 1.00 30.67 199 LYS A CA 1
ATOM 1520 C C . LYS A 1 199 ? 5.409 30.068 14.509 1.00 30.67 199 LYS A C 1
ATOM 1522 O O . LYS A 1 199 ? 4.442 29.490 15.006 1.00 30.67 199 LYS A O 1
ATOM 1527 N N . GLY A 1 200 ? 6.551 30.351 15.134 1.00 38.47 200 GLY A N 1
ATOM 1528 C CA . GLY A 1 200 ? 6.730 30.299 16.585 1.00 38.47 200 GLY A CA 1
ATOM 1529 C C . GLY A 1 200 ? 6.085 31.474 17.296 1.00 38.47 200 GLY A C 1
ATOM 1530 O O . GLY A 1 200 ? 5.386 32.265 16.620 1.00 38.47 200 GLY A O 1
#

pLDDT: mean 84.07, std 17.22, range [30.67, 98.38]

Organism: NCBI:txid667725

Radius of gyration: 17.82 Å; Cα contacts (8 Å, |Δi|>4): 419; chains: 1; bounding box: 58×63×41 Å

Secondary structure (DSSP, 8-state):
----PPP---TT-GGGGS-HHHHHHHH-SSPPPPEEEEEETTEEEEETTTEEEEEEPPTT-TTS----EEEEEEEE-TTS-EEEEEGGGHHHHHHHHBT-TT-SSB-SS-SHHHHHHHSPPEEEEEEEE----SSS--EEEEETTTEEEEEE--TT--EEEEEEEETT-SEEEEE-S-GGGGGG--S-------------

Nearest PDB structures (foldseek):
  8csp-assembly1_9  TM=9.353E-01  e=1.592E-17  Homo sapiens
  3h2y-assembly1_A  TM=9.095E-01  e=1.710E-14  Bacillus anthracis str. Sterne
  3ec1-assembly2_B  TM=9.038E-01  e=3.118E-12  Geobacillus stearothermophilus
  6u2p-assembly1_B  TM=1.570E-01  e=9.793E+00  Homo sapiens

Sequence (200 aa):
MIFDTPGIFKTDQLIHNLTYDEIKKVNGQSALAPRTFLLKTGQCLFVGGLAKIELLQPALLASSKAPRTAYLTVFASREINIHATDSVRADEVYAKHAGNPGTNILNIPSGGTERMESFPKLSRQKFRIEGLDWDTCAKDIVMSGIGWVSVTTGPDSPATVGVSVPNGTGLTIRDSLLPEAVRKRGKRVKSRGKRQQFKG